Protein AF-A0A7S0H5M8-F1 (afdb_monomer_lite)

InterPro domains:
  IPR027417 P-loop containing nucleoside triphosphate hydrolase [G3DSA:3.40.50.300] (1-104)

Organism: NCBI:txid1561963

Radius of gyration: 26.17 Å; chains: 1; bounding box: 68×52×76 Å

pLDDT: mean 84.69, std 19.46, range [24.48, 98.06]

Sequence (249 aa):
TRGWVLEGFPRTVAEAARMHKAGVTPFQVFDICVDQDDLHKRIVDKFGHDIDAKIRATRRLEDYFDSHALVQSHFRKTYDNLYKLNGKLSIWALSRKVIALALENAALRQAFHIAWAAGRPARLFGMAVTREQIMSRMNKKYGFYCPVSWYEEKALRPRATDTRFMSLYKDSVYCLADEKALEKFEKNPDIYINGDPLPESLPQRLSPAYSNLVKGEHCALWGYDPVEATKFEQQGLIDPPLVRDTYNI

Foldseek 3Di:
DDDDDDDPPPLAPVRVVVCVVVVRDDLADEAADDDLVVQLVVLCVVCPPPPVSSVVSNVSSVSNVVHVVVVQVCLCQFQVHYDYHHNVDDPVVRVVVVVVVVVVLVVLVVQQVVCVVVQFWHQQPSVSHGPVLLVVQADPQAGQFALQCCQPPVDGQGDDPDSRQWIAGPSHIGGHNDPVSSVVCRVPVPSSVVGHGDDPDDDDDDDPVVVVVDDVVNVDPVPDDPVCVVVPVVPDDDDDDDDDDDDDD

Structure (mmCIF, N/CA/C/O backbone):
data_AF-A0A7S0H5M8-F1
#
_entry.id   AF-A0A7S0H5M8-F1
#
loop_
_atom_site.group_PDB
_atom_site.id
_atom_site.type_symbol
_atom_site.label_atom_id
_atom_site.label_alt_id
_atom_site.label_comp_id
_atom_site.label_asym_id
_atom_site.label_entity_id
_atom_site.label_seq_id
_atom_site.pdbx_PDB_ins_code
_atom_site.Cartn_x
_atom_site.Cartn_y
_atom_site.Cartn_z
_atom_site.occupancy
_atom_site.B_iso_or_equiv
_atom_site.auth_seq_id
_atom_site.auth_comp_id
_atom_site.auth_asym_id
_atom_site.auth_atom_id
_atom_site.pdbx_PDB_model_num
ATOM 1 N N . THR A 1 1 ? 9.232 -21.718 0.586 1.00 50.22 1 THR A N 1
ATOM 2 C CA . THR A 1 1 ? 9.071 -21.879 -0.878 1.00 50.22 1 THR A CA 1
ATOM 3 C C . THR A 1 1 ? 9.998 -20.916 -1.595 1.00 50.22 1 THR A C 1
ATOM 5 O O . THR A 1 1 ? 10.306 -19.868 -1.040 1.00 50.22 1 THR A O 1
ATOM 8 N N . ARG A 1 2 ? 10.506 -21.282 -2.779 1.00 77.06 2 ARG A N 1
ATOM 9 C CA . ARG A 1 2 ? 11.345 -20.400 -3.609 1.00 77.06 2 ARG A CA 1
ATOM 10 C C . ARG A 1 2 ? 10.433 -19.325 -4.222 1.00 77.06 2 ARG A C 1
ATOM 12 O O . ARG A 1 2 ? 9.414 -19.677 -4.805 1.00 77.06 2 ARG A O 1
ATOM 19 N N . GLY A 1 3 ? 10.734 -18.047 -3.987 1.00 85.06 3 GLY A N 1
ATOM 20 C CA . GLY A 1 3 ? 9.982 -16.918 -4.552 1.00 85.06 3 GLY A CA 1
ATOM 21 C C . GLY A 1 3 ? 10.209 -16.760 -6.060 1.00 85.06 3 GLY A C 1
ATOM 22 O O . GLY A 1 3 ? 10.941 -17.540 -6.666 1.00 85.06 3 GLY A O 1
ATOM 23 N N . TRP A 1 4 ? 9.598 -15.740 -6.660 1.00 91.94 4 TRP A N 1
ATOM 24 C CA . TRP A 1 4 ? 9.724 -15.421 -8.085 1.00 91.94 4 TRP A CA 1
ATOM 25 C C . TRP A 1 4 ? 10.008 -13.932 -8.296 1.00 91.94 4 TRP A C 1
ATOM 27 O O . TRP A 1 4 ? 9.661 -13.099 -7.459 1.00 91.94 4 TRP A O 1
ATOM 37 N N . VAL A 1 5 ? 10.633 -13.607 -9.429 1.00 93.56 5 VAL A N 1
ATOM 38 C CA . VAL A 1 5 ? 10.862 -12.237 -9.904 1.00 93.56 5 VAL A CA 1
ATOM 39 C C . VAL A 1 5 ? 10.315 -12.148 -11.321 1.00 93.56 5 VAL A C 1
ATOM 41 O O . VAL A 1 5 ? 10.620 -13.000 -12.153 1.00 93.56 5 VAL A O 1
ATOM 44 N N . LEU A 1 6 ? 9.494 -11.134 -11.585 1.00 94.12 6 LEU A N 1
ATOM 45 C CA . LEU A 1 6 ? 9.002 -10.823 -12.924 1.00 94.12 6 LEU A CA 1
ATOM 46 C C . LEU A 1 6 ? 9.750 -9.595 -13.433 1.00 94.12 6 LEU A C 1
ATOM 48 O O . LEU A 1 6 ? 9.720 -8.541 -12.802 1.00 94.12 6 LEU A O 1
ATOM 52 N N . GLU A 1 7 ? 10.425 -9.740 -14.568 1.00 93.06 7 GLU A N 1
ATOM 53 C CA . GLU A 1 7 ? 11.130 -8.647 -15.230 1.00 93.06 7 GLU A CA 1
ATOM 54 C C . GLU A 1 7 ? 10.345 -8.205 -16.467 1.00 93.06 7 GLU A C 1
ATOM 56 O O . GLU A 1 7 ? 9.975 -9.022 -17.309 1.00 93.06 7 GLU A O 1
ATOM 61 N N . GLY A 1 8 ? 10.082 -6.901 -16.588 1.0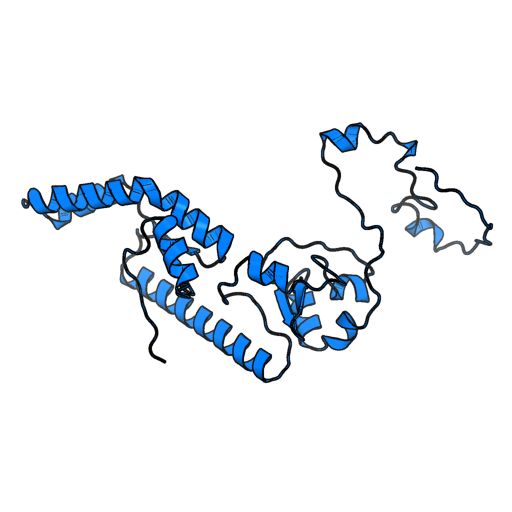0 90.00 8 GLY A N 1
ATOM 62 C CA . GLY A 1 8 ? 9.405 -6.336 -17.760 1.00 90.00 8 GLY A CA 1
ATOM 63 C C . GLY A 1 8 ? 7.935 -6.742 -17.916 1.00 90.00 8 GLY A C 1
ATOM 64 O O . GLY A 1 8 ? 7.380 -6.566 -18.998 1.00 90.00 8 GLY A O 1
ATOM 65 N N . PHE A 1 9 ? 7.308 -7.273 -16.865 1.00 92.50 9 PHE A N 1
ATOM 66 C CA . PHE A 1 9 ? 5.897 -7.647 -16.829 1.00 92.50 9 PHE A CA 1
ATOM 67 C C . PHE A 1 9 ? 5.309 -7.365 -15.431 1.00 92.50 9 PHE A C 1
ATOM 69 O O . PHE A 1 9 ? 5.964 -7.683 -14.436 1.00 92.50 9 PHE A O 1
ATOM 76 N N . PRO A 1 10 ? 4.088 -6.810 -15.321 1.00 94.62 10 PRO A N 1
ATOM 77 C CA . PRO A 1 10 ? 3.191 -6.415 -16.407 1.00 94.62 10 PRO A CA 1
ATOM 78 C C . PRO A 1 10 ? 3.597 -5.079 -17.044 1.00 94.62 10 PRO A C 1
ATOM 80 O O . PRO A 1 10 ? 4.159 -4.204 -16.388 1.00 94.62 10 PRO A O 1
ATOM 83 N N . ARG A 1 11 ? 3.271 -4.918 -18.325 1.00 93.00 11 ARG A N 1
ATOM 84 C CA . ARG A 1 11 ? 3.473 -3.694 -19.117 1.00 93.00 11 ARG A CA 1
ATOM 85 C C . ARG A 1 11 ? 2.211 -2.850 -19.206 1.00 93.00 11 ARG A C 1
ATOM 87 O O . ARG A 1 11 ? 2.298 -1.651 -19.400 1.00 93.00 11 ARG A O 1
ATOM 94 N N . THR A 1 12 ? 1.036 -3.450 -19.031 1.00 94.38 12 THR A N 1
ATOM 95 C CA . THR A 1 12 ? -0.247 -2.731 -19.080 1.00 94.38 12 THR A CA 1
ATOM 96 C C . THR A 1 12 ? -1.098 -2.996 -17.842 1.00 94.38 12 THR A C 1
ATOM 98 O O . THR A 1 12 ? -0.956 -4.017 -17.166 1.00 94.38 12 THR A O 1
ATOM 101 N N . VAL A 1 13 ? -2.053 -2.103 -17.562 1.00 94.38 13 VAL A N 1
ATOM 102 C CA . VAL A 1 13 ? -3.028 -2.302 -16.473 1.00 94.38 13 VAL A CA 1
ATOM 103 C C . VAL A 1 13 ? -3.886 -3.549 -16.720 1.00 94.38 13 VAL A C 1
ATOM 105 O O . VAL A 1 13 ? -4.215 -4.266 -15.781 1.00 94.38 13 VAL A O 1
ATOM 108 N N . ALA A 1 14 ? -4.197 -3.864 -17.981 1.00 94.69 14 ALA A N 1
ATOM 109 C CA . ALA A 1 14 ? -4.941 -5.071 -18.333 1.00 94.69 14 ALA A CA 1
ATOM 110 C C . ALA A 1 14 ? -4.159 -6.356 -18.005 1.00 94.69 14 ALA A C 1
ATOM 112 O O . ALA A 1 14 ? -4.746 -7.335 -17.545 1.00 94.69 14 ALA A O 1
ATOM 113 N N . GLU A 1 15 ? -2.838 -6.363 -18.211 1.00 95.25 15 GLU A N 1
ATOM 114 C CA . GLU A 1 15 ? -1.976 -7.466 -17.769 1.00 95.25 15 GLU A CA 1
ATOM 115 C C . GLU A 1 15 ? -1.950 -7.570 -16.241 1.00 95.25 15 GLU A C 1
ATOM 117 O O . GLU A 1 15 ? -2.167 -8.662 -15.718 1.00 95.25 15 GLU A O 1
ATOM 122 N N . ALA A 1 16 ? -1.785 -6.451 -15.526 1.00 94.06 16 ALA A N 1
ATOM 123 C CA . ALA A 1 16 ? -1.819 -6.430 -14.061 1.00 94.06 16 ALA A CA 1
ATOM 124 C C . ALA A 1 16 ? -3.156 -6.957 -13.498 1.00 94.06 16 ALA A C 1
ATOM 126 O O . ALA A 1 16 ? -3.172 -7.755 -12.560 1.00 94.06 16 ALA A O 1
ATOM 127 N N . ALA A 1 17 ? -4.282 -6.594 -14.117 1.00 92.56 17 ALA A N 1
ATOM 128 C CA . ALA A 1 17 ? -5.600 -7.100 -13.742 1.00 92.56 17 ALA A CA 1
ATOM 129 C C . ALA A 1 17 ? -5.735 -8.616 -13.976 1.00 92.56 17 ALA A C 1
ATOM 131 O O . ALA A 1 17 ? -6.292 -9.331 -13.139 1.00 92.56 17 ALA A O 1
ATOM 132 N N . ARG A 1 18 ? -5.194 -9.138 -15.088 1.00 95.50 18 ARG A N 1
ATOM 133 C CA . ARG A 1 18 ? -5.158 -10.589 -15.346 1.00 95.50 18 ARG A CA 1
ATOM 134 C C . ARG A 1 18 ? -4.288 -11.327 -14.334 1.00 95.50 18 ARG A C 1
ATOM 136 O O . ARG A 1 18 ? -4.696 -12.391 -13.876 1.00 95.50 18 ARG A O 1
ATOM 143 N N . MET A 1 19 ? -3.142 -10.758 -13.959 1.00 94.50 19 MET A N 1
ATOM 144 C CA . MET A 1 19 ? -2.289 -11.312 -12.905 1.00 94.50 19 MET A CA 1
ATOM 145 C C . MET A 1 19 ? -3.051 -11.429 -11.584 1.00 94.50 19 MET A C 1
ATOM 147 O O . MET A 1 19 ? -3.083 -12.507 -10.995 1.00 94.50 19 MET A O 1
ATOM 151 N N . HIS A 1 20 ? -3.742 -10.363 -11.171 1.00 91.00 20 HIS A N 1
ATOM 152 C CA . HIS A 1 20 ? -4.557 -10.371 -9.958 1.00 91.00 20 HIS A CA 1
ATOM 153 C C . HIS A 1 20 ? -5.639 -11.457 -9.993 1.00 91.00 20 HIS A C 1
ATOM 155 O O . HIS A 1 20 ? -5.764 -12.239 -9.052 1.00 91.00 20 HIS A O 1
ATOM 161 N N . LYS A 1 21 ? -6.375 -11.567 -11.110 1.00 92.00 21 LYS A N 1
ATOM 162 C CA . LYS A 1 21 ? -7.401 -12.606 -11.304 1.00 92.00 21 LYS A CA 1
ATOM 163 C C . LYS A 1 21 ? -6.824 -14.025 -11.230 1.00 92.00 21 LYS A C 1
ATOM 165 O O . LYS A 1 21 ? -7.514 -14.937 -10.785 1.00 92.00 21 LYS A O 1
ATOM 170 N N . ALA A 1 22 ? -5.573 -14.208 -11.645 1.00 94.06 22 ALA A N 1
ATOM 171 C CA . ALA A 1 22 ? -4.849 -15.473 -11.542 1.00 94.06 22 ALA A CA 1
ATOM 172 C C . ALA A 1 22 ? -4.236 -15.723 -10.147 1.00 94.06 22 ALA A C 1
ATOM 174 O O . ALA A 1 22 ? -3.542 -16.719 -9.960 1.00 94.06 22 ALA A O 1
ATOM 175 N N . GLY A 1 23 ? -4.453 -14.832 -9.173 1.00 90.31 23 GLY A N 1
ATOM 176 C CA . GLY A 1 23 ? -3.863 -14.932 -7.835 1.00 90.31 23 GLY A CA 1
ATOM 177 C C . GLY A 1 23 ? -2.375 -14.569 -7.782 1.00 90.31 23 GLY A C 1
ATOM 178 O O . GLY A 1 23 ? -1.696 -14.901 -6.812 1.00 90.31 23 GLY A O 1
ATOM 179 N N . VAL A 1 24 ? -1.854 -13.891 -8.808 1.00 91.25 24 VAL A N 1
ATOM 180 C CA . VAL A 1 24 ? -0.450 -13.480 -8.912 1.00 91.25 24 VAL A CA 1
ATOM 181 C C . VAL A 1 24 ? -0.337 -11.988 -8.603 1.00 91.25 24 VAL A C 1
ATOM 183 O O . VAL A 1 24 ? -0.437 -11.145 -9.489 1.00 91.25 24 VAL A O 1
ATOM 186 N N . THR A 1 25 ? -0.096 -11.647 -7.340 1.00 90.19 25 THR A N 1
ATOM 187 C CA . THR A 1 25 ? 0.176 -10.264 -6.917 1.00 90.19 25 THR A CA 1
ATOM 188 C C . THR A 1 25 ? 1.607 -10.175 -6.386 1.00 90.19 25 THR A C 1
ATOM 190 O O . THR A 1 25 ? 1.922 -10.858 -5.409 1.00 90.19 25 THR A O 1
ATOM 193 N N . PRO A 1 26 ? 2.490 -9.359 -6.990 1.00 93.19 26 PRO A N 1
ATOM 194 C CA . PRO A 1 26 ? 3.826 -9.128 -6.450 1.00 93.19 26 PRO A CA 1
ATOM 195 C C . PRO A 1 26 ? 3.756 -8.512 -5.052 1.00 93.19 26 PRO A C 1
ATOM 197 O O . PRO A 1 26 ? 2.965 -7.602 -4.809 1.00 93.19 26 PRO A O 1
ATOM 200 N N . PHE A 1 27 ? 4.616 -8.953 -4.136 1.00 92.56 27 PHE A N 1
ATOM 201 C CA . PHE A 1 27 ? 4.705 -8.321 -2.813 1.00 92.56 27 PHE A CA 1
ATOM 202 C C . PHE A 1 27 ? 5.383 -6.956 -2.869 1.00 92.56 27 PHE A C 1
ATOM 204 O O . PHE A 1 27 ? 5.066 -6.080 -2.073 1.00 92.56 27 PHE A O 1
ATOM 211 N N . GLN A 1 28 ? 6.289 -6.774 -3.828 1.00 94.31 28 GLN A N 1
ATOM 212 C CA . GLN A 1 28 ? 6.971 -5.518 -4.096 1.00 94.31 28 GLN A CA 1
ATOM 213 C C . GLN A 1 28 ? 7.125 -5.345 -5.604 1.00 94.31 28 GLN A C 1
ATOM 215 O O . GLN A 1 28 ? 7.384 -6.309 -6.328 1.00 94.31 28 GLN A O 1
ATOM 220 N N . VAL A 1 29 ? 6.982 -4.108 -6.065 1.00 95.81 29 VAL A N 1
ATOM 221 C CA . VAL A 1 29 ? 7.239 -3.684 -7.441 1.00 95.81 29 VAL A CA 1
ATOM 222 C C . VAL A 1 29 ? 8.310 -2.608 -7.390 1.00 95.81 29 VAL A C 1
ATOM 224 O O . VAL A 1 29 ? 8.123 -1.582 -6.741 1.00 95.81 29 VAL A O 1
ATOM 227 N N . PHE A 1 30 ? 9.434 -2.830 -8.066 1.00 96.19 30 PHE A N 1
ATOM 228 C CA . PHE A 1 30 ? 10.530 -1.867 -8.130 1.00 96.19 30 PHE A CA 1
ATOM 229 C C . PHE A 1 30 ? 10.519 -1.146 -9.479 1.00 96.19 30 PHE A C 1
ATOM 231 O O . PHE A 1 30 ? 10.659 -1.774 -10.525 1.00 96.19 30 PHE A O 1
ATOM 238 N N . ASP A 1 31 ? 10.373 0.175 -9.443 1.00 94.38 31 ASP A N 1
ATOM 239 C CA . ASP A 1 31 ? 10.470 1.067 -10.599 1.00 94.38 31 ASP A CA 1
ATOM 240 C C . ASP A 1 31 ? 11.840 1.754 -10.573 1.00 94.38 31 ASP A C 1
ATOM 242 O O . ASP A 1 31 ? 12.117 2.571 -9.693 1.00 94.38 31 ASP A O 1
ATOM 246 N N . ILE A 1 32 ? 12.726 1.381 -11.498 1.00 94.19 32 ILE A N 1
ATOM 247 C CA . ILE A 1 32 ? 14.074 1.951 -11.607 1.00 94.19 32 ILE A CA 1
ATOM 248 C C . ILE A 1 32 ? 13.992 3.184 -12.509 1.00 94.19 32 ILE A C 1
ATOM 250 O O . ILE A 1 32 ? 14.053 3.088 -13.733 1.00 94.19 32 ILE A O 1
ATOM 254 N N . CYS A 1 33 ? 13.864 4.352 -11.890 1.00 92.62 33 CYS A N 1
ATOM 255 C CA . CYS A 1 33 ? 13.641 5.612 -12.580 1.00 92.62 33 CYS A CA 1
ATOM 256 C C . CYS A 1 33 ? 14.941 6.153 -13.189 1.00 92.62 33 CYS A C 1
ATOM 258 O O . CYS A 1 33 ? 15.924 6.396 -12.480 1.00 92.62 33 CYS A O 1
ATOM 260 N N . VAL A 1 34 ? 14.921 6.383 -14.500 1.00 92.44 34 VAL A N 1
ATOM 261 C CA . VAL A 1 34 ? 15.966 7.062 -15.275 1.00 92.44 34 VAL A CA 1
ATOM 262 C C . VAL A 1 34 ? 15.265 7.980 -16.270 1.00 92.44 34 VAL A C 1
ATOM 264 O O . VAL A 1 34 ? 14.214 7.618 -16.795 1.00 92.44 34 VAL A O 1
ATOM 267 N N . ASP A 1 35 ? 15.840 9.153 -16.519 1.00 92.12 35 ASP A N 1
ATOM 268 C CA . ASP A 1 35 ? 15.293 10.100 -17.487 1.00 92.12 35 ASP A CA 1
ATOM 269 C C . ASP A 1 35 ? 15.328 9.502 -18.899 1.00 92.12 35 ASP A C 1
ATOM 271 O O . ASP A 1 35 ? 16.268 8.787 -19.262 1.00 92.12 35 ASP A O 1
ATOM 275 N N . GLN A 1 36 ? 14.305 9.797 -19.703 1.00 92.12 36 GLN A N 1
ATOM 276 C CA . GLN A 1 36 ? 14.160 9.236 -21.048 1.00 92.12 36 GLN A CA 1
ATOM 277 C C . GLN A 1 36 ? 15.388 9.530 -21.926 1.00 92.12 36 GLN A C 1
ATOM 279 O O . GLN A 1 36 ? 15.915 8.620 -22.565 1.00 92.12 36 GLN A O 1
ATOM 284 N N . ASP A 1 37 ? 15.913 10.756 -21.879 1.00 92.69 37 ASP A N 1
ATOM 285 C CA . ASP A 1 37 ? 17.114 11.151 -22.625 1.00 92.69 37 ASP A CA 1
ATOM 286 C C . ASP A 1 37 ? 18.351 10.334 -22.224 1.00 92.69 37 ASP A C 1
ATOM 288 O O . ASP A 1 37 ? 19.142 9.918 -23.073 1.00 92.69 37 ASP A O 1
ATOM 292 N N . ASP A 1 38 ? 18.513 10.059 -20.926 1.00 93.81 38 ASP A N 1
ATOM 293 C CA . ASP A 1 38 ? 19.614 9.239 -20.414 1.00 93.81 38 ASP A CA 1
ATOM 294 C C . ASP A 1 38 ? 19.463 7.774 -20.860 1.00 93.81 38 ASP A C 1
ATOM 296 O O . ASP A 1 38 ? 20.461 7.103 -21.138 1.00 93.81 38 ASP A O 1
ATOM 300 N N . LEU A 1 39 ? 18.230 7.268 -20.980 1.00 94.19 39 LEU A N 1
ATOM 301 C CA . LEU A 1 39 ? 17.958 5.931 -21.516 1.00 94.19 39 LEU A CA 1
ATOM 302 C C . LEU A 1 39 ? 18.276 5.841 -23.014 1.00 94.19 39 LEU A C 1
ATOM 304 O O . LEU A 1 39 ? 18.921 4.874 -23.425 1.00 94.19 39 LEU A O 1
ATOM 308 N N . HIS A 1 40 ? 17.913 6.849 -23.812 1.00 93.75 40 HIS A N 1
ATOM 309 C CA . HIS A 1 40 ? 18.283 6.898 -25.231 1.00 93.75 40 HIS A CA 1
ATOM 310 C C . HIS A 1 40 ? 19.805 6.902 -25.422 1.00 93.75 40 HIS A C 1
ATOM 312 O O . HIS A 1 40 ? 20.316 6.117 -26.224 1.00 93.75 40 HIS A O 1
ATOM 318 N N . LYS A 1 41 ? 20.549 7.701 -24.642 1.00 94.44 41 LYS A N 1
ATOM 319 C CA . LYS A 1 41 ? 22.025 7.694 -24.670 1.00 94.44 41 LYS A CA 1
ATOM 320 C C . LYS A 1 41 ? 22.589 6.307 -24.355 1.00 94.44 41 LYS A C 1
ATOM 322 O O . LYS A 1 41 ? 23.380 5.778 -25.128 1.00 94.44 41 LYS A O 1
ATOM 327 N N . ARG A 1 42 ? 22.100 5.656 -23.290 1.00 93.69 42 ARG A N 1
ATOM 328 C CA . ARG A 1 42 ? 22.529 4.295 -22.913 1.00 93.69 42 ARG A CA 1
ATOM 329 C C . ARG A 1 42 ? 22.261 3.260 -24.007 1.00 93.69 42 ARG A C 1
ATOM 331 O O . ARG A 1 42 ? 23.050 2.332 -24.157 1.00 93.69 42 ARG A O 1
ATOM 338 N N . ILE A 1 43 ? 21.163 3.385 -24.757 1.00 95.25 43 ILE A N 1
ATOM 339 C CA . ILE A 1 43 ? 20.873 2.516 -25.910 1.00 95.25 43 ILE A CA 1
ATOM 340 C C . ILE A 1 43 ? 21.915 2.740 -27.012 1.00 95.25 43 ILE A C 1
ATOM 342 O O . ILE A 1 43 ? 22.471 1.770 -27.532 1.00 95.25 43 ILE A O 1
ATOM 346 N N . VAL A 1 44 ? 22.201 4.002 -27.345 1.00 94.44 44 VAL A N 1
ATOM 347 C CA . VAL A 1 44 ? 23.197 4.362 -28.366 1.00 94.44 44 VAL A CA 1
ATOM 348 C C . VAL A 1 44 ? 24.578 3.819 -27.997 1.00 94.44 44 VAL A C 1
ATOM 350 O O . VAL A 1 44 ? 25.189 3.151 -28.834 1.00 94.44 44 VAL A O 1
ATOM 353 N N . ASP A 1 45 ? 25.009 4.027 -26.752 1.00 95.00 45 ASP A N 1
ATOM 354 C CA . ASP A 1 45 ? 26.306 3.574 -26.241 1.00 95.00 45 ASP A CA 1
ATOM 355 C C . ASP A 1 45 ? 26.405 2.042 -26.206 1.00 95.00 45 ASP A C 1
ATOM 357 O O . ASP A 1 45 ? 27.421 1.468 -26.592 1.00 95.00 45 ASP A O 1
ATOM 361 N N . LYS A 1 46 ? 25.335 1.357 -25.775 1.00 94.56 46 LYS A N 1
ATOM 362 C CA . LYS A 1 46 ? 25.321 -0.105 -25.616 1.00 94.56 46 LYS A CA 1
ATOM 363 C C . LYS A 1 46 ? 25.409 -0.853 -26.943 1.00 94.56 46 LYS A C 1
ATOM 365 O O . LYS A 1 46 ? 26.061 -1.893 -27.002 1.00 94.56 46 LYS A O 1
ATOM 370 N N . PHE A 1 47 ? 24.704 -0.383 -27.969 1.00 94.25 47 PHE A N 1
ATOM 371 C CA . PHE A 1 47 ? 24.575 -1.112 -29.235 1.00 94.25 47 PHE A CA 1
ATOM 372 C C . PHE A 1 47 ? 25.519 -0.610 -30.334 1.00 94.25 47 PHE A C 1
ATOM 374 O O . PHE A 1 47 ? 25.587 -1.227 -31.392 1.00 94.25 47 PHE A O 1
ATOM 381 N N . GLY A 1 48 ? 26.289 0.462 -30.107 1.00 91.81 48 GLY A N 1
ATOM 382 C CA . GLY A 1 48 ? 27.378 0.867 -31.004 1.00 91.81 48 GLY A CA 1
ATOM 383 C C . GLY A 1 48 ? 26.916 1.073 -32.450 1.00 91.81 48 GLY A C 1
ATOM 384 O O . GLY A 1 48 ? 26.155 1.995 -32.723 1.00 91.81 48 GLY A O 1
ATOM 385 N N . HIS A 1 49 ? 27.350 0.226 -33.385 1.00 93.81 49 HIS A N 1
ATOM 386 C CA . HIS A 1 49 ? 26.940 0.290 -34.798 1.00 93.81 49 HIS A CA 1
ATOM 387 C C . HIS A 1 49 ? 25.767 -0.641 -35.168 1.00 93.81 49 HIS A C 1
ATOM 389 O O . HIS A 1 49 ? 25.329 -0.620 -36.314 1.00 93.81 49 HIS A O 1
ATOM 395 N N . ASP A 1 50 ? 25.226 -1.426 -34.230 1.00 96.38 50 ASP A N 1
ATOM 396 C CA . ASP A 1 50 ? 24.072 -2.306 -34.467 1.00 96.38 50 ASP A CA 1
ATOM 397 C C . ASP A 1 50 ? 22.771 -1.484 -34.521 1.00 96.38 50 ASP A C 1
ATOM 399 O O . ASP A 1 50 ? 22.143 -1.173 -33.502 1.00 96.38 50 ASP A O 1
ATOM 403 N N . ILE A 1 51 ? 22.394 -1.082 -35.737 1.00 93.75 51 ILE A N 1
ATOM 404 C CA . ILE A 1 51 ? 21.218 -0.244 -36.005 1.00 93.75 51 ILE A CA 1
ATOM 405 C C . ILE A 1 51 ? 19.928 -0.978 -35.624 1.00 93.75 51 ILE A C 1
ATOM 407 O O . ILE A 1 51 ? 19.057 -0.391 -34.977 1.00 93.75 51 ILE A O 1
ATOM 411 N N . ASP A 1 52 ? 19.812 -2.262 -35.957 1.00 95.81 52 ASP A N 1
ATOM 412 C CA . ASP A 1 52 ? 18.594 -3.031 -35.709 1.00 95.81 52 ASP A CA 1
ATOM 413 C C . ASP A 1 52 ? 18.344 -3.218 -34.209 1.00 95.81 52 ASP A C 1
ATOM 415 O O . ASP A 1 52 ? 17.202 -3.121 -33.742 1.00 95.81 52 ASP A O 1
ATOM 419 N N . ALA A 1 53 ? 19.398 -3.451 -33.419 1.00 94.88 53 ALA A N 1
ATOM 420 C CA . ALA A 1 53 ? 19.276 -3.521 -31.967 1.00 94.88 53 ALA A CA 1
ATOM 421 C C . ALA A 1 53 ? 18.859 -2.181 -31.352 1.00 94.88 53 ALA A C 1
ATOM 423 O O . ALA A 1 53 ? 18.012 -2.177 -30.452 1.00 94.88 53 ALA A O 1
ATOM 424 N N . LYS A 1 54 ? 19.376 -1.053 -31.863 1.00 95.38 54 LYS A N 1
ATOM 425 C CA . LYS A 1 54 ? 18.927 0.282 -31.434 1.00 95.38 54 LYS A CA 1
ATOM 426 C C . LYS A 1 54 ? 17.451 0.497 -31.734 1.00 95.38 54 LYS A C 1
ATOM 428 O O . LYS A 1 54 ? 16.724 0.882 -30.826 1.00 95.38 54 LYS A O 1
ATOM 433 N N . ILE A 1 55 ? 16.991 0.194 -32.950 1.00 94.75 55 ILE A N 1
ATOM 434 C CA . ILE A 1 55 ? 15.576 0.347 -33.334 1.00 94.75 55 ILE A CA 1
ATOM 435 C C . ILE A 1 55 ? 14.675 -0.474 -32.402 1.00 94.75 55 ILE A C 1
ATOM 437 O O . ILE A 1 55 ? 13.708 0.055 -31.851 1.00 94.75 55 ILE A O 1
ATOM 441 N N . ARG A 1 56 ? 15.014 -1.749 -32.157 1.00 95.06 56 ARG A N 1
ATOM 442 C CA . ARG A 1 56 ? 14.242 -2.610 -31.242 1.00 95.06 56 ARG A CA 1
ATOM 443 C C . ARG A 1 56 ? 14.216 -2.070 -29.810 1.00 95.06 56 ARG A C 1
ATOM 445 O O . ARG A 1 56 ? 13.171 -2.110 -29.163 1.00 95.06 56 ARG A O 1
ATOM 452 N N . ALA A 1 57 ? 15.352 -1.594 -29.302 1.00 94.06 57 ALA A N 1
ATOM 453 C CA . ALA A 1 57 ? 15.456 -1.066 -27.944 1.00 94.06 57 ALA A CA 1
ATOM 454 C C . ALA A 1 57 ? 14.705 0.263 -27.776 1.00 94.06 57 ALA A C 1
ATOM 456 O O . ALA A 1 57 ? 14.013 0.435 -26.775 1.00 94.06 57 ALA A O 1
ATOM 457 N N . THR A 1 58 ? 14.800 1.160 -28.759 1.00 94.12 58 THR A N 1
ATOM 458 C CA . THR A 1 58 ? 14.069 2.433 -28.784 1.00 94.12 58 THR A CA 1
ATOM 459 C C . THR A 1 58 ? 12.565 2.196 -28.809 1.00 94.12 58 THR A C 1
ATOM 461 O O . THR A 1 58 ? 11.865 2.734 -27.960 1.00 94.12 58 THR A O 1
ATOM 464 N N . ARG A 1 59 ? 12.073 1.299 -29.672 1.00 93.50 59 ARG A N 1
ATOM 465 C CA . ARG A 1 59 ? 10.645 0.957 -29.709 1.00 93.50 59 ARG A CA 1
ATOM 466 C C . ARG A 1 59 ? 10.143 0.405 -28.371 1.00 93.50 59 ARG A C 1
ATOM 468 O O . ARG A 1 59 ? 9.096 0.802 -27.884 1.00 93.50 59 ARG A O 1
ATOM 475 N N . ARG A 1 60 ? 10.923 -0.472 -27.726 1.00 90.94 60 ARG A N 1
ATOM 476 C CA . ARG A 1 60 ? 10.590 -0.987 -26.385 1.00 90.94 60 ARG A CA 1
ATOM 477 C C . ARG A 1 60 ? 10.533 0.126 -25.329 1.00 90.94 60 ARG A C 1
ATOM 479 O O . ARG A 1 60 ? 9.777 0.002 -24.367 1.00 90.94 60 ARG A O 1
ATOM 486 N N . LEU A 1 61 ? 11.366 1.157 -25.464 1.00 92.44 61 LEU A N 1
ATOM 487 C CA . LEU A 1 61 ? 11.371 2.311 -24.570 1.00 92.44 61 LEU A CA 1
ATOM 488 C C . LEU A 1 61 ? 10.115 3.167 -24.771 1.00 92.44 61 LEU A C 1
ATOM 490 O O . LEU A 1 61 ? 9.483 3.540 -23.788 1.00 92.44 61 LEU A O 1
ATOM 494 N N . GLU A 1 62 ? 9.731 3.415 -26.022 1.00 91.62 62 GLU A N 1
ATOM 495 C CA . GLU A 1 62 ? 8.492 4.116 -26.386 1.00 91.62 62 GLU A CA 1
ATOM 496 C C . GLU A 1 62 ? 7.263 3.379 -25.830 1.00 91.62 62 GLU A C 1
ATOM 498 O O . GLU A 1 62 ? 6.514 3.954 -25.042 1.00 91.62 62 GLU A O 1
ATOM 503 N N . ASP A 1 63 ? 7.149 2.070 -26.092 1.00 89.69 63 ASP A N 1
ATOM 504 C CA . ASP A 1 63 ? 6.056 1.226 -25.578 1.00 89.69 63 ASP A CA 1
ATOM 505 C C . ASP A 1 63 ? 5.944 1.281 -24.032 1.00 89.69 63 ASP A C 1
ATOM 507 O O . ASP A 1 63 ? 4.855 1.173 -23.453 1.00 89.69 63 ASP A O 1
ATOM 511 N N . TYR A 1 64 ? 7.078 1.424 -23.331 1.00 90.38 64 TYR A N 1
ATOM 512 C CA . TYR A 1 64 ? 7.109 1.603 -21.878 1.00 90.38 64 TYR A CA 1
ATOM 513 C C . TYR A 1 64 ? 6.542 2.970 -21.467 1.00 90.38 64 TYR A C 1
ATOM 515 O O . TYR A 1 64 ? 5.687 3.026 -20.578 1.00 90.38 64 TYR A O 1
ATOM 523 N N . PHE A 1 65 ? 6.983 4.058 -22.107 1.00 91.06 65 PHE A N 1
ATOM 524 C CA . PHE A 1 65 ? 6.516 5.423 -21.824 1.00 91.06 65 PHE A CA 1
ATOM 525 C C . PHE A 1 65 ? 5.028 5.639 -22.109 1.00 91.06 65 PHE A C 1
ATOM 527 O O . PHE A 1 65 ? 4.376 6.372 -21.361 1.00 91.06 65 PHE A O 1
ATOM 534 N N . ASP A 1 66 ? 4.454 4.896 -23.052 1.00 90.94 66 ASP A N 1
ATOM 535 C CA . ASP A 1 66 ? 3.021 4.957 -23.358 1.00 90.94 66 ASP A CA 1
ATOM 536 C C . ASP A 1 66 ? 2.116 4.504 -22.199 1.00 90.94 66 ASP A C 1
ATOM 538 O O . ASP A 1 66 ? 0.971 4.945 -22.077 1.00 90.94 66 ASP A O 1
ATOM 542 N N . SER A 1 67 ? 2.594 3.602 -21.335 1.00 88.88 67 SER A N 1
ATOM 543 C CA . SER A 1 67 ? 1.723 2.894 -20.384 1.00 88.88 67 SER A CA 1
ATOM 544 C C . SER A 1 67 ? 2.234 2.834 -18.943 1.00 88.88 67 SER A C 1
ATOM 546 O O . SER A 1 67 ? 1.429 2.607 -18.026 1.00 88.88 67 SER A O 1
ATOM 548 N N . HIS A 1 68 ? 3.522 3.098 -18.685 1.00 91.25 68 HIS A N 1
ATOM 549 C CA . HIS A 1 68 ? 4.101 2.905 -17.350 1.00 91.25 68 HIS A CA 1
ATOM 550 C C . HIS A 1 68 ? 3.413 3.750 -16.277 1.00 91.25 68 HIS A C 1
ATOM 552 O O . HIS A 1 68 ? 3.295 3.307 -15.137 1.00 91.25 68 HIS A O 1
ATOM 558 N N . ALA A 1 69 ? 2.952 4.964 -16.598 1.00 93.69 69 ALA A N 1
ATOM 559 C CA . ALA A 1 69 ? 2.411 5.879 -15.595 1.00 93.69 69 ALA A CA 1
ATOM 560 C C . ALA A 1 69 ? 1.106 5.327 -15.009 1.00 93.69 69 ALA A C 1
ATOM 562 O O . ALA A 1 69 ? 0.870 5.397 -13.797 1.00 93.69 69 ALA A O 1
ATOM 563 N N . LEU A 1 70 ? 0.292 4.702 -15.863 1.00 94.94 70 LEU A N 1
ATOM 564 C CA . LEU A 1 70 ? -0.937 4.026 -15.467 1.00 94.94 70 LEU A CA 1
ATOM 565 C C . LEU A 1 70 ? -0.636 2.767 -14.651 1.00 94.94 70 LEU A C 1
ATOM 567 O O . LEU A 1 70 ? -1.265 2.560 -13.614 1.00 94.94 70 LEU A O 1
ATOM 571 N N . VAL A 1 71 ? 0.359 1.971 -15.056 1.00 94.88 71 VAL A N 1
ATOM 572 C CA . VAL A 1 71 ? 0.776 0.765 -14.318 1.00 94.88 71 VAL A CA 1
ATOM 573 C C . VAL A 1 71 ? 1.336 1.115 -12.936 1.00 94.88 71 VAL A C 1
ATOM 575 O O . VAL A 1 71 ? 0.913 0.536 -11.936 1.00 94.88 71 VAL A O 1
ATOM 578 N N . GLN A 1 72 ? 2.220 2.110 -12.845 1.00 94.75 72 GLN A N 1
ATOM 579 C CA . GLN A 1 72 ? 2.747 2.619 -11.574 1.00 94.75 72 GLN A CA 1
ATOM 580 C C . GLN A 1 72 ? 1.614 3.117 -10.669 1.00 94.75 72 GLN A C 1
ATOM 582 O O . GLN A 1 72 ? 1.551 2.781 -9.485 1.00 94.75 72 GLN A O 1
ATOM 587 N N . SER A 1 73 ? 0.693 3.910 -11.222 1.00 94.12 73 SER A N 1
ATOM 588 C CA . SER A 1 73 ? -0.465 4.411 -10.482 1.00 94.12 73 SER A CA 1
ATOM 589 C C . SER A 1 73 ? -1.345 3.269 -9.968 1.00 94.12 73 SER A C 1
ATOM 591 O O . SER A 1 73 ? -1.769 3.321 -8.814 1.00 94.12 73 SER A O 1
ATOM 593 N N . HIS A 1 74 ? -1.563 2.229 -10.779 1.00 93.94 74 HIS A N 1
ATOM 594 C CA . HIS A 1 74 ? -2.307 1.033 -10.394 1.00 93.94 74 HIS A CA 1
ATOM 595 C C . HIS A 1 74 ? -1.645 0.319 -9.209 1.00 93.94 74 HIS A C 1
ATOM 597 O O . HIS A 1 74 ? -2.281 0.174 -8.170 1.00 93.94 74 HIS A O 1
ATOM 603 N N . PHE A 1 75 ? -0.357 -0.034 -9.294 1.00 93.31 75 PHE A N 1
ATOM 604 C CA . PHE A 1 75 ? 0.314 -0.736 -8.191 1.00 93.31 75 PHE A CA 1
ATOM 605 C C . PHE A 1 75 ? 0.367 0.078 -6.897 1.00 93.31 75 PHE A C 1
ATOM 607 O O . PHE A 1 75 ? 0.061 -0.438 -5.822 1.00 93.31 75 PHE A O 1
ATOM 614 N N . ARG A 1 76 ? 0.656 1.379 -7.006 1.00 91.00 76 ARG A N 1
ATOM 615 C CA . ARG A 1 76 ? 0.662 2.289 -5.856 1.00 91.00 76 ARG A CA 1
ATOM 616 C C . ARG A 1 76 ? -0.712 2.395 -5.192 1.00 91.00 76 ARG A C 1
ATOM 618 O O . ARG A 1 76 ? -0.794 2.348 -3.975 1.00 91.00 76 ARG A O 1
ATOM 625 N N . LYS A 1 77 ? -1.785 2.581 -5.967 1.00 88.25 77 LYS A N 1
ATOM 626 C CA . LYS A 1 77 ? -3.129 2.822 -5.410 1.00 88.25 77 LYS A CA 1
ATOM 627 C C . LYS A 1 77 ? -3.828 1.545 -4.957 1.00 88.25 77 LYS A C 1
ATOM 629 O O . LYS A 1 77 ? -4.607 1.600 -4.012 1.00 88.25 77 LYS A O 1
ATOM 634 N N . THR A 1 78 ? -3.598 0.435 -5.653 1.00 88.69 78 THR A N 1
ATOM 635 C CA . THR A 1 78 ? -4.311 -0.818 -5.402 1.00 88.69 78 THR A CA 1
ATOM 636 C C . THR A 1 78 ? -3.639 -1.644 -4.315 1.00 88.69 78 THR A C 1
ATOM 638 O O . THR A 1 78 ? -4.355 -2.193 -3.489 1.00 88.69 78 THR A O 1
ATOM 641 N N . TYR A 1 79 ? -2.304 -1.713 -4.281 1.00 87.81 79 TYR A N 1
ATOM 642 C CA . TYR A 1 79 ? -1.579 -2.638 -3.396 1.00 87.81 79 TYR A CA 1
ATOM 643 C C . TYR A 1 79 ? -0.589 -1.960 -2.443 1.00 87.81 79 TYR A C 1
ATOM 645 O O . TYR A 1 79 ? -0.048 -2.641 -1.576 1.00 87.81 79 TYR A O 1
ATOM 653 N N . ASP A 1 80 ? -0.311 -0.664 -2.627 1.00 87.56 80 ASP A N 1
ATOM 654 C CA . ASP A 1 80 ? 0.684 0.090 -1.847 1.00 87.56 80 ASP A CA 1
ATOM 655 C C . ASP A 1 80 ? 2.068 -0.598 -1.808 1.00 87.56 80 ASP A C 1
ATOM 657 O O . ASP A 1 80 ? 2.746 -0.660 -0.786 1.00 87.56 80 ASP A O 1
ATOM 661 N N . ASN A 1 81 ? 2.476 -1.178 -2.943 1.00 92.44 81 ASN A N 1
ATOM 662 C CA . ASN A 1 81 ? 3.668 -2.028 -3.057 1.00 92.44 81 ASN A CA 1
ATOM 663 C C . ASN A 1 81 ? 4.707 -1.518 -4.078 1.00 92.44 81 ASN A C 1
ATOM 665 O O . ASN A 1 81 ? 5.619 -2.261 -4.441 1.00 92.44 81 ASN A O 1
ATOM 669 N N . LEU A 1 82 ? 4.569 -0.279 -4.569 1.00 94.31 82 LEU A N 1
ATOM 670 C CA . LEU A 1 82 ? 5.468 0.318 -5.563 1.00 94.31 82 LEU A CA 1
ATOM 671 C C . LEU A 1 82 ? 6.612 1.098 -4.899 1.00 94.31 82 LEU A C 1
ATOM 673 O O . LEU A 1 82 ? 6.382 2.081 -4.197 1.00 94.31 82 LEU A O 1
ATOM 677 N N . TYR A 1 83 ? 7.848 0.740 -5.237 1.00 94.62 83 TYR A N 1
ATOM 678 C CA . TYR A 1 83 ? 9.074 1.378 -4.771 1.00 94.62 83 TYR A CA 1
ATOM 679 C C . TYR A 1 83 ? 9.808 2.024 -5.941 1.00 94.62 83 TYR A C 1
ATOM 681 O O . TYR A 1 83 ? 10.298 1.338 -6.837 1.00 94.62 83 TYR A O 1
ATOM 689 N N . LYS A 1 84 ? 9.933 3.351 -5.909 1.00 94.62 84 LYS A N 1
ATOM 690 C CA . LYS A 1 84 ? 10.726 4.098 -6.890 1.00 94.62 84 LYS A CA 1
ATOM 691 C C . LYS A 1 84 ? 12.191 4.146 -6.475 1.00 94.62 84 LYS A C 1
ATOM 693 O O . LYS A 1 84 ? 12.525 4.527 -5.349 1.00 94.62 84 LYS A O 1
ATOM 698 N N . LEU A 1 85 ? 13.075 3.765 -7.385 1.00 95.00 85 LEU A N 1
ATOM 699 C CA . LEU A 1 85 ? 14.513 3.687 -7.174 1.00 95.00 85 LEU A CA 1
ATOM 700 C C . LEU A 1 85 ? 15.237 4.605 -8.154 1.00 95.00 85 LEU A C 1
ATOM 702 O O . LEU A 1 85 ? 14.879 4.688 -9.320 1.00 95.00 85 LEU A O 1
ATOM 706 N N . ASN A 1 86 ? 16.290 5.273 -7.689 1.00 93.31 86 ASN A N 1
ATOM 707 C CA . ASN A 1 86 ? 17.122 6.106 -8.549 1.00 93.31 86 ASN A CA 1
ATOM 708 C C . ASN A 1 86 ? 18.037 5.221 -9.416 1.00 93.31 86 ASN A C 1
ATOM 710 O O . ASN A 1 86 ? 19.000 4.641 -8.909 1.00 93.31 86 ASN A O 1
ATOM 714 N N . GLY A 1 87 ? 17.760 5.147 -10.718 1.00 93.06 87 GLY A N 1
ATOM 715 C CA . GLY A 1 87 ? 18.534 4.375 -11.694 1.00 93.06 87 GLY A CA 1
ATOM 716 C C . GLY A 1 87 ? 19.820 5.048 -12.194 1.00 93.06 87 GLY A C 1
ATOM 717 O O . GLY A 1 87 ? 20.494 4.505 -13.077 1.00 93.06 87 GLY A O 1
ATOM 718 N N . LYS A 1 88 ? 20.181 6.222 -11.655 1.00 91.81 88 LYS A N 1
ATOM 719 C CA . LYS A 1 88 ? 21.502 6.852 -11.854 1.00 91.81 88 LYS A CA 1
ATOM 720 C C . LYS A 1 88 ? 22.560 6.342 -10.867 1.00 91.81 88 LYS A C 1
ATOM 722 O O . LYS A 1 88 ? 23.740 6.624 -11.041 1.00 91.81 88 LYS A O 1
ATOM 727 N N . LEU A 1 89 ? 22.157 5.592 -9.839 1.00 92.44 89 LEU A N 1
ATOM 728 C CA . LEU A 1 89 ? 23.087 4.937 -8.917 1.00 92.44 89 LEU A CA 1
ATOM 729 C C . LEU A 1 89 ? 23.864 3.809 -9.611 1.00 92.44 89 LEU A C 1
ATOM 731 O O . LEU A 1 89 ? 23.409 3.235 -10.600 1.00 92.44 89 LEU A O 1
ATOM 735 N N . SER A 1 90 ? 25.019 3.441 -9.047 1.00 95.38 90 SER A N 1
ATOM 736 C CA . SER A 1 90 ? 25.751 2.257 -9.500 1.00 95.38 90 SER A CA 1
ATOM 737 C C . SER A 1 90 ? 24.931 0.985 -9.277 1.00 95.38 90 SER A C 1
ATOM 739 O O . SER A 1 90 ? 24.144 0.891 -8.329 1.00 95.38 90 SER A O 1
ATOM 741 N N . ILE A 1 91 ? 25.168 -0.032 -10.109 1.00 93.88 91 ILE A N 1
ATOM 742 C CA . ILE A 1 91 ? 24.488 -1.332 -10.006 1.00 93.88 91 ILE A CA 1
ATOM 743 C C . ILE A 1 91 ? 24.625 -1.950 -8.606 1.00 93.88 91 ILE A C 1
ATOM 745 O O . ILE A 1 91 ? 23.683 -2.551 -8.099 1.00 93.88 91 ILE A O 1
ATOM 749 N N . TRP A 1 92 ? 25.760 -1.733 -7.933 1.00 97.38 92 TRP A N 1
ATOM 750 C CA . TRP A 1 92 ? 26.020 -2.240 -6.585 1.00 97.38 92 TRP A CA 1
ATOM 751 C C . TRP A 1 92 ? 25.209 -1.508 -5.519 1.00 97.38 92 TRP A C 1
ATOM 753 O O . TRP A 1 92 ? 24.658 -2.142 -4.620 1.00 97.38 92 TRP A O 1
ATOM 763 N N . ALA A 1 93 ? 25.119 -0.179 -5.611 1.00 96.06 93 ALA A N 1
ATOM 764 C CA . ALA A 1 93 ? 24.313 0.612 -4.686 1.00 96.06 93 ALA A CA 1
ATOM 765 C C . ALA A 1 93 ? 22.821 0.292 -4.846 1.00 96.06 93 ALA A C 1
ATOM 767 O O . ALA A 1 93 ? 22.122 0.102 -3.849 1.00 96.06 93 ALA A O 1
ATOM 768 N N . LEU A 1 94 ? 22.356 0.168 -6.092 1.00 95.88 94 LEU A N 1
ATOM 769 C CA . LEU A 1 94 ? 20.981 -0.208 -6.395 1.00 95.88 94 LEU A CA 1
ATOM 770 C C . LEU A 1 94 ? 20.664 -1.628 -5.904 1.00 95.88 94 LEU A C 1
ATOM 772 O O . LEU A 1 94 ? 19.663 -1.820 -5.219 1.00 95.88 94 LEU A O 1
ATOM 776 N N . SER A 1 95 ? 21.546 -2.594 -6.177 1.00 95.88 95 SER A N 1
ATOM 777 C CA . SER A 1 95 ? 21.400 -3.986 -5.734 1.00 95.88 95 SER A CA 1
ATOM 778 C C . SER A 1 95 ? 21.291 -4.095 -4.211 1.00 95.88 95 SER A C 1
ATOM 780 O O . SER A 1 95 ? 20.329 -4.67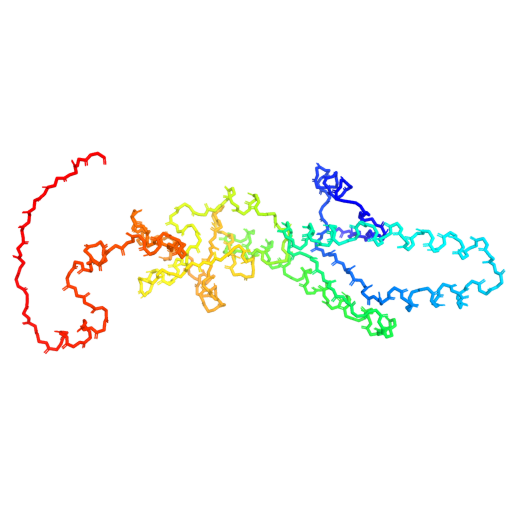1 -3.706 1.00 95.88 95 SER A O 1
ATOM 782 N N . ARG A 1 96 ? 22.192 -3.446 -3.457 1.00 97.38 96 ARG A N 1
ATOM 783 C CA . ARG A 1 96 ? 22.108 -3.416 -1.984 1.00 97.38 96 ARG A CA 1
ATOM 784 C C . ARG A 1 96 ? 20.781 -2.844 -1.489 1.00 97.38 96 ARG A C 1
ATOM 786 O O . ARG A 1 96 ? 20.203 -3.385 -0.551 1.00 97.38 96 ARG A O 1
ATOM 793 N N . LYS A 1 97 ? 20.287 -1.776 -2.125 1.00 96.50 97 LYS A N 1
ATOM 794 C CA . LYS A 1 97 ? 19.008 -1.154 -1.761 1.00 96.50 97 LYS A CA 1
ATOM 795 C C . LYS A 1 97 ? 17.823 -2.090 -2.015 1.00 96.50 97 LYS A C 1
ATOM 797 O O . LYS A 1 97 ? 16.971 -2.223 -1.143 1.00 96.50 97 LYS A O 1
ATOM 802 N N . VAL A 1 98 ? 17.780 -2.753 -3.172 1.00 95.81 98 VAL A N 1
ATOM 803 C CA . VAL A 1 98 ? 16.727 -3.730 -3.503 1.00 95.81 98 VAL A CA 1
ATOM 804 C C . VAL A 1 98 ? 16.757 -4.913 -2.537 1.00 95.81 98 VAL A C 1
ATOM 806 O O . VAL A 1 98 ? 15.712 -5.291 -2.016 1.00 95.81 98 VAL A O 1
ATOM 809 N N . ILE A 1 99 ? 17.942 -5.459 -2.246 1.00 95.88 99 ILE A N 1
ATOM 810 C CA . ILE A 1 99 ? 18.100 -6.571 -1.298 1.00 95.88 99 ILE A CA 1
ATOM 811 C C . ILE A 1 99 ? 17.593 -6.174 0.092 1.00 95.88 99 ILE A C 1
ATOM 813 O O . ILE A 1 99 ? 16.832 -6.928 0.691 1.00 95.88 99 ILE A O 1
ATOM 817 N N . ALA A 1 100 ? 17.961 -4.989 0.588 1.00 96.44 100 ALA A N 1
ATOM 818 C CA . ALA A 1 100 ? 17.499 -4.508 1.889 1.00 96.44 100 ALA A CA 1
ATOM 819 C C . ALA A 1 100 ? 15.964 -4.408 1.953 1.00 96.44 100 ALA A C 1
ATOM 821 O O . ALA A 1 100 ? 15.359 -4.945 2.878 1.00 96.44 100 ALA A O 1
ATOM 822 N N . LEU A 1 101 ? 15.336 -3.807 0.936 1.00 95.06 101 LEU A N 1
ATOM 823 C CA . LEU A 1 101 ? 13.875 -3.686 0.853 1.00 95.06 101 LEU A CA 1
ATOM 824 C C . LEU A 1 101 ? 13.178 -5.052 0.760 1.00 95.06 101 LEU A C 1
ATOM 826 O O . LEU A 1 101 ? 12.103 -5.233 1.333 1.00 95.06 101 LEU A O 1
ATOM 830 N N . ALA A 1 102 ? 13.774 -6.012 0.050 1.00 94.50 102 ALA A N 1
ATOM 831 C CA . ALA A 1 102 ? 13.244 -7.368 -0.066 1.00 94.50 102 ALA A CA 1
ATOM 832 C C . ALA A 1 102 ? 13.323 -8.144 1.254 1.00 94.50 102 ALA A C 1
ATOM 834 O O . ALA A 1 102 ? 12.362 -8.814 1.636 1.00 94.50 102 ALA A O 1
ATOM 835 N N . LEU A 1 103 ? 14.443 -8.030 1.972 1.00 95.19 103 LEU A N 1
ATOM 836 C CA . LEU A 1 103 ? 14.616 -8.651 3.286 1.00 95.19 103 LEU A CA 1
ATOM 837 C C . LEU A 1 103 ? 13.675 -8.039 4.329 1.00 95.19 103 LEU A C 1
ATOM 839 O O . LEU A 1 103 ? 13.066 -8.776 5.102 1.00 95.19 103 LEU A O 1
ATOM 843 N N . GLU A 1 104 ? 13.502 -6.716 4.314 1.00 94.69 104 GLU A N 1
ATOM 844 C CA . GLU A 1 104 ? 12.547 -6.024 5.182 1.00 94.69 104 GLU A CA 1
ATOM 845 C C . GLU A 1 104 ? 11.114 -6.514 4.934 1.00 94.69 104 GLU A C 1
ATOM 847 O O . GLU A 1 104 ? 10.415 -6.897 5.872 1.00 94.69 104 GLU A O 1
ATOM 852 N N . ASN A 1 105 ? 10.679 -6.593 3.671 1.00 94.06 105 ASN A N 1
ATOM 853 C CA . ASN A 1 105 ? 9.346 -7.102 3.355 1.00 94.06 105 ASN A CA 1
ATOM 854 C C . ASN A 1 105 ? 9.175 -8.577 3.746 1.00 94.06 105 ASN A C 1
ATOM 856 O O . ASN A 1 105 ? 8.129 -8.948 4.278 1.00 94.06 105 ASN A O 1
ATOM 860 N N . ALA A 1 106 ? 10.200 -9.411 3.550 1.00 94.06 106 ALA A N 1
ATOM 861 C CA . ALA A 1 106 ? 10.171 -10.799 4.001 1.00 94.06 106 ALA A CA 1
ATOM 862 C C . ALA A 1 106 ? 9.981 -10.899 5.526 1.00 94.06 106 ALA A C 1
ATOM 864 O O . ALA A 1 106 ? 9.152 -11.691 5.983 1.00 94.06 106 ALA A O 1
ATOM 865 N N . ALA A 1 107 ? 10.674 -10.058 6.300 1.00 95.94 107 ALA A N 1
ATOM 866 C CA . ALA A 1 107 ? 10.522 -9.988 7.751 1.00 95.94 107 ALA A CA 1
ATOM 867 C C . ALA A 1 107 ? 9.116 -9.516 8.166 1.00 95.94 107 ALA A C 1
ATOM 869 O O . ALA A 1 107 ? 8.495 -10.144 9.024 1.00 95.94 107 ALA A O 1
ATOM 870 N N . LEU A 1 108 ? 8.571 -8.478 7.518 1.00 95.62 108 LEU A N 1
ATOM 871 C CA . LEU A 1 108 ? 7.202 -7.995 7.764 1.00 95.62 108 LEU A CA 1
ATOM 872 C C . LEU A 1 108 ? 6.162 -9.098 7.526 1.00 95.62 108 LEU A C 1
ATOM 874 O O . LEU A 1 108 ? 5.279 -9.325 8.353 1.00 95.62 108 LEU A O 1
ATOM 878 N N . ARG A 1 109 ? 6.291 -9.832 6.417 1.00 94.69 109 ARG A N 1
ATOM 879 C CA . ARG A 1 109 ? 5.402 -10.953 6.070 1.00 94.69 109 ARG A CA 1
ATOM 880 C C . ARG A 1 109 ? 5.507 -12.099 7.061 1.00 94.69 109 ARG A C 1
ATOM 882 O O . ARG A 1 109 ? 4.490 -12.658 7.470 1.00 94.69 109 ARG A O 1
ATOM 889 N N . GLN A 1 110 ? 6.723 -12.442 7.465 1.00 96.19 110 GLN A N 1
ATOM 890 C CA . GLN A 1 110 ? 6.939 -13.455 8.486 1.00 96.19 110 GLN A CA 1
ATOM 891 C C . GLN A 1 110 ? 6.292 -13.042 9.815 1.00 96.19 110 GLN A C 1
ATOM 893 O O . GLN A 1 110 ? 5.565 -13.840 10.406 1.00 96.19 110 GLN A O 1
ATOM 898 N N . ALA A 1 111 ? 6.489 -11.795 10.247 1.00 97.00 111 ALA A N 1
ATOM 899 C CA . ALA A 1 111 ? 5.886 -11.260 11.464 1.00 97.00 111 ALA A CA 1
ATOM 900 C C . ALA A 1 111 ? 4.351 -11.303 11.411 1.00 97.00 111 ALA A C 1
ATOM 902 O O . ALA A 1 111 ? 3.726 -11.753 12.374 1.00 97.00 111 ALA A O 1
ATOM 903 N N . PHE A 1 112 ? 3.752 -10.925 10.275 1.00 97.44 112 PHE A N 1
ATOM 904 C CA . PHE A 1 112 ? 2.310 -11.042 10.054 1.00 97.44 112 PHE A CA 1
ATOM 905 C C . PHE A 1 112 ? 1.825 -12.483 10.240 1.00 97.44 112 PHE A C 1
ATOM 907 O O . PHE A 1 112 ? 0.916 -12.726 11.030 1.00 97.44 112 PHE A O 1
ATOM 914 N N . HIS A 1 113 ? 2.443 -13.451 9.557 1.00 96.25 113 HIS A N 1
ATOM 915 C CA . HIS A 1 113 ? 2.006 -14.847 9.625 1.00 96.25 113 HIS A CA 1
ATOM 916 C C . HIS A 1 113 ? 2.187 -15.459 11.020 1.00 96.25 113 HIS A C 1
ATOM 918 O O . HIS A 1 113 ? 1.322 -16.215 11.458 1.00 96.25 113 HIS A O 1
ATOM 924 N N . ILE A 1 114 ? 3.260 -15.106 11.735 1.00 97.69 114 ILE A N 1
ATOM 925 C CA . ILE A 1 114 ? 3.479 -15.539 13.122 1.00 97.69 114 ILE A CA 1
ATOM 926 C C . ILE A 1 114 ? 2.406 -14.955 14.046 1.00 97.69 114 ILE A C 1
ATOM 928 O O . ILE A 1 114 ? 1.835 -15.683 14.856 1.00 97.69 114 ILE 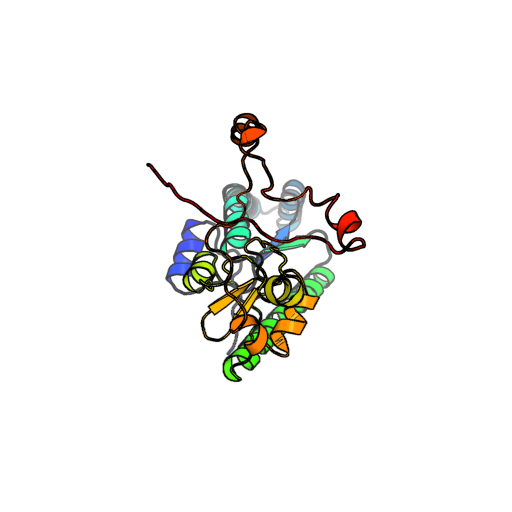A O 1
ATOM 932 N N . ALA A 1 115 ? 2.123 -13.653 13.944 1.00 97.62 115 ALA A N 1
ATOM 933 C CA . ALA A 1 115 ? 1.101 -13.008 14.763 1.00 97.62 115 ALA A CA 1
ATOM 934 C C . ALA A 1 115 ? -0.292 -13.585 14.478 1.00 97.62 115 ALA A C 1
ATOM 936 O O . ALA A 1 115 ? -0.998 -13.959 15.413 1.00 97.62 115 ALA A O 1
ATOM 937 N N . TRP A 1 116 ? -0.631 -13.744 13.197 1.00 96.56 116 TRP A N 1
ATOM 938 C CA . TRP A 1 116 ? -1.902 -14.307 12.754 1.00 96.56 116 TRP A CA 1
ATOM 939 C C . TRP A 1 116 ? -2.110 -15.739 13.255 1.00 96.56 116 TRP A C 1
ATOM 941 O O . TRP A 1 116 ? -3.147 -16.039 13.842 1.00 96.56 116 TRP A O 1
ATOM 951 N N . ALA A 1 117 ? -1.108 -16.609 13.097 1.00 97.19 117 ALA A N 1
ATOM 952 C CA . ALA A 1 117 ? -1.176 -17.989 13.578 1.00 97.19 117 ALA A CA 1
ATOM 953 C C . ALA A 1 117 ? -1.291 -18.078 15.111 1.00 97.19 117 ALA A C 1
ATOM 955 O O . ALA A 1 117 ? -1.925 -18.993 15.627 1.00 97.19 117 ALA A O 1
ATOM 956 N N . ALA A 1 118 ? -0.713 -17.117 15.836 1.00 97.19 118 ALA A N 1
ATOM 957 C CA . ALA A 1 118 ? -0.821 -17.012 17.290 1.00 97.19 118 ALA A CA 1
ATOM 958 C C . ALA A 1 118 ? -2.132 -16.354 17.768 1.00 97.19 118 ALA A C 1
ATOM 960 O O . ALA A 1 118 ? -2.289 -16.132 18.967 1.00 97.19 118 ALA A O 1
ATOM 961 N N . GLY A 1 119 ? -3.042 -15.979 16.860 1.00 96.50 119 GLY A N 1
ATOM 962 C CA . GLY A 1 119 ? -4.276 -15.272 17.206 1.00 96.50 119 GLY A CA 1
ATOM 963 C C . GLY A 1 119 ? -4.048 -13.863 17.762 1.00 96.50 119 GLY A C 1
ATOM 964 O O . GLY A 1 119 ? -4.905 -13.345 18.472 1.00 96.50 119 GLY A O 1
ATOM 965 N N . ARG A 1 120 ? -2.897 -13.242 17.471 1.00 97.50 120 ARG A N 1
ATOM 966 C CA . ARG A 1 120 ? -2.551 -11.871 17.877 1.00 97.50 120 ARG A CA 1
ATOM 967 C C . ARG A 1 120 ? -2.852 -10.874 16.751 1.00 97.50 120 ARG A C 1
ATOM 969 O O . ARG A 1 120 ? -2.952 -11.282 15.592 1.00 97.50 120 ARG A O 1
ATOM 976 N N . PRO A 1 121 ? -2.971 -9.568 17.056 1.00 98.06 121 PRO A N 1
ATOM 977 C CA . PRO A 1 121 ? -3.085 -8.539 16.027 1.00 98.06 121 PRO A CA 1
ATOM 978 C C . PRO A 1 121 ? -1.914 -8.607 15.042 1.00 98.06 121 PRO A C 1
ATOM 980 O O . PRO A 1 121 ? -0.757 -8.703 15.457 1.00 98.06 121 PRO A O 1
ATOM 983 N N . ALA A 1 122 ? -2.215 -8.572 13.746 1.00 97.69 122 ALA A N 1
ATOM 984 C CA . ALA A 1 122 ? -1.236 -8.735 12.678 1.00 97.69 122 ALA A CA 1
ATOM 985 C C . ALA A 1 122 ? -1.234 -7.514 11.743 1.00 97.69 122 ALA A C 1
ATOM 987 O O . ALA A 1 122 ? -2.235 -7.214 11.087 1.00 97.69 122 ALA A O 1
ATOM 988 N N . ARG A 1 123 ? -0.096 -6.809 11.665 1.00 96.31 123 ARG A N 1
ATOM 989 C CA . ARG A 1 123 ? 0.069 -5.586 10.856 1.00 96.31 123 ARG A CA 1
ATOM 990 C C . ARG A 1 123 ? -0.136 -5.859 9.367 1.00 96.31 123 ARG A C 1
ATOM 992 O O . ARG A 1 123 ? 0.508 -6.740 8.806 1.00 96.31 123 ARG A O 1
ATOM 999 N N . LEU A 1 124 ? -0.974 -5.065 8.703 1.00 94.56 124 LEU A N 1
ATOM 1000 C CA . LEU A 1 124 ? -1.248 -5.230 7.267 1.00 94.56 124 LEU A CA 1
ATOM 1001 C C . LEU A 1 124 ? -0.161 -4.652 6.353 1.00 94.56 124 LEU A C 1
ATOM 1003 O O . LEU A 1 124 ? -0.130 -4.965 5.159 1.00 94.56 124 LEU A O 1
ATOM 1007 N N . PHE A 1 125 ? 0.729 -3.819 6.889 1.00 92.56 125 PHE A N 1
ATOM 1008 C CA . PHE A 1 125 ? 1.799 -3.205 6.114 1.00 92.56 125 PHE A CA 1
ATOM 1009 C C . PHE A 1 125 ? 2.710 -4.246 5.456 1.00 92.56 125 PHE A C 1
ATOM 1011 O O . PHE A 1 125 ? 3.177 -5.181 6.102 1.00 92.56 125 PHE A O 1
ATOM 1018 N N . GLY A 1 126 ? 2.980 -4.082 4.159 1.00 91.12 126 GLY A N 1
ATOM 1019 C CA . GLY A 1 126 ? 3.819 -5.007 3.391 1.00 91.12 126 GLY A CA 1
ATOM 1020 C C . GLY A 1 126 ? 3.122 -6.299 2.943 1.00 91.12 126 GLY A C 1
ATOM 1021 O O . GLY A 1 126 ? 3.772 -7.156 2.337 1.00 91.12 126 GLY A O 1
ATOM 1022 N N . MET A 1 127 ? 1.814 -6.457 3.193 1.00 92.69 127 MET A N 1
ATOM 1023 C CA . MET A 1 127 ? 1.055 -7.633 2.741 1.00 92.69 127 MET A CA 1
ATOM 1024 C C . MET A 1 127 ? 0.548 -7.536 1.294 1.00 92.69 127 MET A C 1
ATOM 1026 O O . MET A 1 127 ? 0.078 -8.546 0.771 1.00 92.69 127 MET A O 1
ATOM 1030 N N . ALA A 1 128 ? 0.669 -6.369 0.647 1.00 91.06 128 ALA A N 1
ATOM 1031 C CA . ALA A 1 128 ? 0.116 -6.082 -0.684 1.00 91.06 128 ALA A CA 1
ATOM 1032 C C . ALA A 1 128 ? -1.395 -6.392 -0.776 1.00 91.06 128 ALA A C 1
ATOM 1034 O O . ALA A 1 128 ? -1.877 -6.977 -1.747 1.00 91.06 128 ALA A O 1
ATOM 1035 N N . VAL A 1 129 ? -2.135 -6.032 0.278 1.00 90.56 129 VAL A N 1
ATOM 1036 C CA . VAL A 1 129 ? -3.592 -6.191 0.350 1.00 90.56 129 VAL A CA 1
ATOM 1037 C C . VAL A 1 129 ? -4.294 -5.095 -0.443 1.00 90.56 129 VAL A C 1
ATOM 1039 O O . VAL A 1 129 ? -3.896 -3.933 -0.409 1.00 90.56 129 VAL A O 1
ATOM 1042 N N . THR A 1 130 ? -5.359 -5.473 -1.144 1.00 89.69 130 THR A N 1
ATOM 1043 C CA . THR A 1 130 ? -6.164 -4.529 -1.925 1.00 89.69 130 THR A CA 1
ATOM 1044 C C . THR A 1 130 ? -7.087 -3.698 -1.047 1.00 89.69 130 THR A C 1
ATOM 1046 O O . THR A 1 130 ? -7.495 -4.124 0.040 1.00 89.69 130 THR A O 1
ATOM 1049 N N . ARG A 1 131 ? -7.491 -2.526 -1.548 1.00 88.06 131 ARG A N 1
ATOM 1050 C CA . ARG A 1 131 ? -8.520 -1.711 -0.894 1.00 88.06 131 ARG A CA 1
ATOM 1051 C C . ARG A 1 131 ? -9.817 -2.497 -0.730 1.00 88.06 131 ARG A C 1
ATOM 1053 O O . ARG A 1 131 ? -10.422 -2.434 0.331 1.00 88.06 131 ARG A O 1
ATOM 1060 N N . GLU A 1 132 ? -10.221 -3.264 -1.733 1.00 89.25 132 GLU A N 1
ATOM 1061 C CA . GLU A 1 132 ? -11.427 -4.091 -1.704 1.00 89.25 132 GLU A CA 1
ATOM 1062 C C . GLU A 1 132 ? -11.358 -5.130 -0.575 1.00 89.25 132 GLU A C 1
ATOM 1064 O O . GLU A 1 132 ? -12.305 -5.265 0.203 1.00 89.25 132 GLU A O 1
ATOM 1069 N N . GLN A 1 133 ? -10.214 -5.805 -0.416 1.00 91.62 133 GLN A N 1
ATOM 1070 C CA . GLN A 1 133 ? -9.989 -6.750 0.683 1.00 91.62 133 GLN A CA 1
ATOM 1071 C C . GLN A 1 133 ? -10.035 -6.061 2.050 1.00 91.62 133 GLN A C 1
ATOM 1073 O O . GLN A 1 133 ? -10.699 -6.568 2.956 1.00 91.62 133 GLN A O 1
ATOM 1078 N N . ILE A 1 134 ? -9.391 -4.897 2.191 1.00 93.00 134 ILE A N 1
ATOM 1079 C CA . ILE A 1 134 ? -9.436 -4.095 3.423 1.00 93.00 134 ILE A CA 1
ATOM 1080 C C . ILE A 1 134 ? -10.883 -3.719 3.759 1.00 93.00 134 ILE A C 1
ATOM 1082 O O . ILE A 1 134 ? -11.327 -3.944 4.881 1.00 93.00 134 ILE A O 1
ATOM 1086 N N . MET A 1 135 ? -11.634 -3.202 2.784 1.00 91.88 135 MET A N 1
ATOM 1087 C CA . MET A 1 135 ? -13.026 -2.787 2.973 1.00 91.88 135 MET A CA 1
ATOM 1088 C C . MET A 1 135 ? -13.935 -3.957 3.347 1.00 91.88 135 MET A C 1
ATOM 1090 O O . MET A 1 135 ? -14.770 -3.813 4.235 1.00 91.88 135 MET A O 1
ATOM 1094 N N . SER A 1 136 ? -13.752 -5.123 2.719 1.00 94.62 136 SER A N 1
ATOM 1095 C CA . SER A 1 136 ? -14.566 -6.317 2.992 1.00 94.62 136 SER A CA 1
ATOM 1096 C C . SER A 1 136 ? -14.435 -6.832 4.429 1.00 94.62 136 SER A C 1
ATOM 1098 O O . SER A 1 136 ? -15.361 -7.444 4.954 1.00 94.62 136 SER A O 1
ATOM 1100 N N . ARG A 1 137 ? -1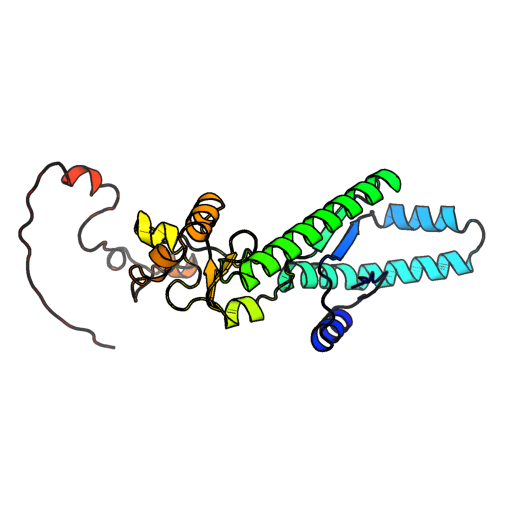3.291 -6.562 5.067 1.00 95.81 137 ARG A N 1
ATOM 1101 C CA . ARG A 1 137 ? -12.983 -6.949 6.447 1.00 95.81 137 ARG A CA 1
ATOM 1102 C C . ARG A 1 137 ? -12.968 -5.759 7.397 1.00 95.81 137 ARG A C 1
ATOM 1104 O O . ARG A 1 137 ? -12.553 -5.908 8.542 1.00 95.81 137 ARG A O 1
ATOM 1111 N N . MET A 1 138 ? -13.374 -4.575 6.943 1.00 95.75 138 MET A N 1
ATOM 1112 C CA . MET A 1 138 ? -13.338 -3.379 7.773 1.00 95.75 138 MET A CA 1
ATOM 1113 C C . MET A 1 138 ? -14.206 -3.586 9.010 1.00 95.75 138 MET A C 1
ATOM 1115 O O . MET A 1 138 ? -15.358 -4.019 8.911 1.00 95.75 138 MET A O 1
ATOM 1119 N N . ASN A 1 139 ? -13.659 -3.274 10.183 1.00 94.81 139 ASN A N 1
ATOM 1120 C CA . ASN A 1 139 ? -14.424 -3.367 11.412 1.00 94.81 139 ASN A CA 1
ATOM 1121 C C . ASN A 1 139 ? -15.633 -2.413 11.352 1.00 94.81 139 ASN A C 1
ATOM 1123 O O . ASN A 1 139 ? -15.477 -1.215 11.138 1.00 94.81 139 ASN A O 1
ATOM 1127 N N . LYS A 1 140 ? -16.845 -2.932 11.575 1.00 92.75 140 LYS A N 1
ATOM 1128 C CA . LYS A 1 140 ? -18.085 -2.136 11.487 1.00 92.75 140 LYS A CA 1
ATOM 1129 C C . LYS A 1 140 ? -18.280 -1.163 12.652 1.00 92.75 140 LYS A C 1
ATOM 1131 O O . LYS A 1 140 ? -18.977 -0.171 12.495 1.00 92.75 140 LYS A O 1
ATOM 1136 N N . LYS A 1 141 ? -17.685 -1.456 13.810 1.00 94.06 141 LYS A N 1
ATOM 1137 C CA . LYS A 1 141 ? -17.849 -0.685 15.049 1.00 94.06 141 LYS A CA 1
ATOM 1138 C C . LYS A 1 141 ? -17.055 0.619 15.029 1.00 94.06 141 LYS A C 1
ATOM 1140 O O . LYS A 1 141 ? -17.540 1.631 15.520 1.00 94.06 141 LYS A O 1
ATOM 1145 N N . TYR A 1 142 ? -15.853 0.584 14.458 1.00 94.19 142 TYR A N 1
ATOM 1146 C CA . TYR A 1 142 ? -14.943 1.730 14.408 1.00 94.19 142 TYR A CA 1
ATOM 1147 C C . TYR A 1 142 ? -14.685 2.245 12.990 1.00 94.19 142 TYR A C 1
ATOM 1149 O O . TYR A 1 142 ? -14.292 3.397 12.820 1.00 94.19 142 TYR A O 1
ATOM 1157 N N . GLY A 1 143 ? -14.891 1.425 11.957 1.00 92.62 143 GLY A N 1
ATOM 1158 C CA . GLY A 1 143 ? -14.598 1.791 10.575 1.00 92.62 143 GLY A CA 1
ATOM 1159 C C . GLY A 1 143 ? -13.165 2.305 10.413 1.00 92.62 143 GLY A C 1
ATOM 1160 O O . GLY A 1 143 ? -12.192 1.619 10.720 1.00 92.62 143 GLY A O 1
ATOM 1161 N N . PHE A 1 144 ? -13.048 3.551 9.956 1.00 92.06 144 PHE A N 1
ATOM 1162 C CA . PHE A 1 144 ? -11.773 4.237 9.732 1.00 92.06 144 PHE A CA 1
ATOM 1163 C C . PHE A 1 144 ? -11.222 4.987 10.949 1.00 92.06 144 PHE A C 1
ATOM 1165 O O . PHE A 1 144 ? -10.213 5.685 10.830 1.00 92.06 144 PHE A O 1
ATOM 1172 N N . TYR A 1 145 ? -11.875 4.890 12.103 1.00 94.31 145 TYR A N 1
ATOM 1173 C CA . TYR A 1 145 ? -11.458 5.587 13.311 1.00 94.31 145 TYR A CA 1
ATOM 1174 C C . TYR A 1 145 ? -10.627 4.687 14.213 1.00 94.31 145 TYR A C 1
ATOM 1176 O O . TYR A 1 145 ? -10.799 3.469 14.254 1.00 94.31 145 TYR A O 1
ATOM 1184 N N . CYS A 1 146 ? -9.724 5.316 14.961 1.00 95.44 146 CYS A N 1
ATOM 1185 C CA . CYS A 1 146 ? -8.864 4.602 15.885 1.00 95.44 146 CYS A CA 1
ATOM 1186 C C . CYS A 1 146 ? -9.610 4.136 17.144 1.00 95.44 146 CYS A C 1
ATOM 1188 O O . CYS A 1 146 ? -10.014 4.990 17.935 1.00 95.44 146 CYS A O 1
ATOM 1190 N N . PRO A 1 147 ? -9.717 2.814 17.405 1.00 96.69 147 PRO A N 1
ATOM 1191 C CA . PRO A 1 147 ? -10.355 2.311 18.620 1.00 96.69 147 PRO A CA 1
ATOM 1192 C C . PRO A 1 147 ? -9.588 2.718 19.883 1.00 96.69 147 PRO A C 1
ATOM 1194 O O . PRO A 1 147 ? -10.202 2.995 20.903 1.00 96.69 147 PRO A O 1
ATOM 1197 N N . VAL A 1 148 ? -8.256 2.827 19.814 1.00 96.94 148 VAL A N 1
ATOM 1198 C CA . VAL A 1 148 ? -7.420 3.250 20.951 1.00 96.94 148 VAL A CA 1
ATOM 1199 C C . VAL A 1 148 ? -7.686 4.707 21.322 1.00 96.94 148 VAL A C 1
ATOM 1201 O O . VAL A 1 148 ? -7.934 5.009 22.482 1.00 96.94 148 VAL A O 1
ATOM 1204 N N . SER A 1 149 ? -7.693 5.612 20.336 1.00 95.56 149 SER A N 1
ATOM 1205 C CA . SER A 1 149 ? -7.994 7.032 20.582 1.00 95.56 149 SER A CA 1
ATOM 1206 C C . SER A 1 149 ? -9.430 7.241 21.054 1.00 95.56 149 SER A C 1
ATOM 1208 O O . SER A 1 149 ? -9.682 8.100 21.895 1.00 95.56 149 SER A O 1
ATOM 1210 N N . TRP A 1 150 ? -10.367 6.436 20.549 1.00 95.81 150 TRP A N 1
ATOM 1211 C CA . TRP A 1 150 ? -11.742 6.464 21.028 1.00 95.81 150 TRP A CA 1
ATOM 1212 C C . TRP A 1 150 ? -11.861 5.970 22.472 1.00 95.81 150 TRP A C 1
ATOM 1214 O O . TRP A 1 150 ? -12.532 6.597 23.281 1.00 95.81 150 TRP A O 1
ATOM 1224 N N . TYR A 1 151 ? -11.193 4.871 22.812 1.00 96.12 151 TYR A N 1
ATOM 1225 C CA . TYR A 1 151 ? -11.252 4.290 24.149 1.00 96.12 151 TYR A CA 1
ATOM 1226 C C . TYR A 1 151 ? -10.625 5.201 25.211 1.00 96.12 151 TYR A C 1
ATOM 1228 O O . TYR A 1 151 ? -11.229 5.422 26.255 1.00 96.12 151 TYR A O 1
ATOM 1236 N N . GLU A 1 152 ? -9.429 5.733 24.946 1.00 95.06 152 GLU A N 1
ATOM 1237 C CA . GLU A 1 152 ? -8.652 6.473 25.950 1.00 95.06 152 GLU A CA 1
ATOM 1238 C C . GLU A 1 152 ? -9.034 7.953 26.041 1.00 95.06 152 GLU A C 1
ATOM 1240 O O . GLU A 1 152 ? -9.032 8.520 27.128 1.00 95.06 152 GLU A O 1
ATOM 1245 N N . GLU A 1 153 ? -9.352 8.585 24.910 1.00 93.12 153 GLU A N 1
ATOM 1246 C CA . GLU A 1 153 ? -9.510 10.044 24.827 1.00 93.12 153 GLU A CA 1
ATOM 1247 C C . GLU A 1 153 ? -10.900 10.466 24.338 1.00 93.12 153 GLU A C 1
ATOM 1249 O O . GLU A 1 153 ? -11.164 11.658 24.206 1.00 93.12 153 GLU A O 1
ATOM 1254 N N . LYS A 1 154 ? -11.773 9.507 23.986 1.00 91.31 154 LYS A N 1
ATOM 1255 C CA . LYS A 1 154 ? -13.036 9.770 23.270 1.00 91.31 154 LYS A CA 1
ATOM 1256 C C . LYS A 1 154 ? -12.820 10.636 22.018 1.00 91.31 154 LYS A C 1
ATOM 1258 O O . LYS A 1 154 ? -13.680 11.410 21.605 1.00 91.31 154 LYS A O 1
ATOM 1263 N N . ALA A 1 155 ? -11.660 10.468 21.377 1.00 91.19 155 ALA A N 1
ATOM 1264 C CA . ALA A 1 155 ? -11.231 11.276 20.245 1.00 91.19 155 ALA A CA 1
ATOM 1265 C C . ALA A 1 155 ? -11.467 10.555 18.911 1.00 91.19 155 ALA A C 1
ATOM 1267 O O . ALA A 1 155 ? -10.911 9.485 18.638 1.00 91.19 155 ALA A O 1
ATOM 1268 N N . LEU A 1 156 ? -12.244 11.188 18.030 1.00 90.75 156 LEU A N 1
ATOM 1269 C CA . LEU A 1 156 ? -12.467 10.719 16.665 1.00 90.75 156 LEU A CA 1
ATOM 1270 C C . LEU A 1 156 ? -11.274 11.083 15.777 1.00 90.75 156 LEU A C 1
ATOM 1272 O O . LEU A 1 156 ? -11.202 12.171 15.209 1.00 90.75 156 LEU A O 1
ATOM 1276 N N . ARG A 1 157 ? -10.333 10.147 15.633 1.00 89.69 157 ARG A N 1
ATOM 1277 C CA . ARG A 1 157 ? -9.189 10.275 14.718 1.00 89.69 157 ARG A CA 1
ATOM 1278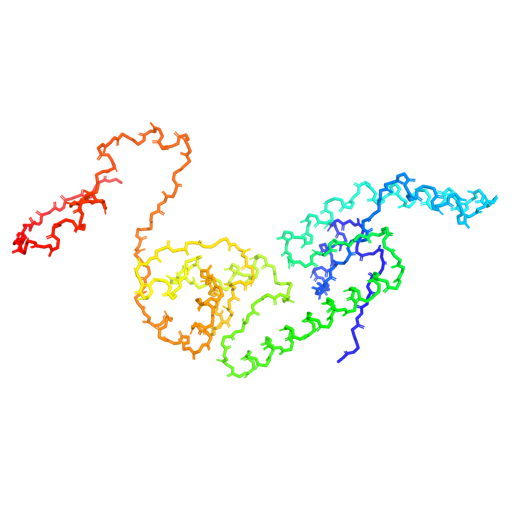 C C . ARG A 1 157 ? -9.420 9.428 13.464 1.00 89.69 157 ARG A C 1
ATOM 1280 O O . ARG A 1 157 ? -9.131 8.229 13.508 1.00 89.69 157 ARG A O 1
ATOM 1287 N N . PRO A 1 158 ? -9.973 10.002 12.376 1.00 84.25 158 PRO A N 1
ATOM 1288 C CA . PRO A 1 158 ? -10.157 9.271 11.133 1.00 84.25 158 PRO A CA 1
ATOM 1289 C C . PRO A 1 158 ? -8.806 9.035 10.469 1.00 84.25 158 PRO A C 1
ATOM 1291 O O . PRO A 1 158 ? -7.937 9.912 10.458 1.00 84.25 158 PRO A O 1
ATOM 1294 N N . ARG A 1 159 ? -8.649 7.871 9.848 1.00 80.25 159 ARG A N 1
ATOM 1295 C CA . ARG A 1 159 ? -7.481 7.562 9.035 1.00 80.25 159 ARG A CA 1
ATOM 1296 C C . ARG A 1 159 ? -7.897 7.141 7.639 1.00 80.25 159 ARG A C 1
ATOM 1298 O O . ARG A 1 159 ? -8.830 6.367 7.453 1.00 80.25 159 ARG A O 1
ATOM 1305 N N . ALA A 1 160 ? -7.178 7.652 6.645 1.00 74.12 160 ALA A N 1
ATOM 1306 C CA . ALA A 1 160 ? -7.289 7.136 5.289 1.00 74.12 160 ALA A CA 1
ATOM 1307 C C . ALA A 1 160 ? -6.877 5.653 5.243 1.00 74.12 160 ALA A C 1
ATOM 1309 O O . ALA A 1 160 ? -6.321 5.114 6.202 1.00 74.12 160 ALA A O 1
ATOM 1310 N N . THR A 1 161 ? -7.109 4.999 4.105 1.00 75.25 161 THR A N 1
ATOM 1311 C CA . THR A 1 161 ? -6.622 3.640 3.838 1.00 75.25 161 THR A CA 1
ATOM 1312 C C . THR A 1 161 ? -5.091 3.608 3.744 1.00 75.25 161 THR A C 1
ATOM 1314 O O . THR A 1 161 ? -4.544 3.569 2.647 1.00 75.25 161 THR A O 1
ATOM 1317 N N . ASP A 1 162 ? -4.409 3.688 4.886 1.00 85.50 162 ASP A N 1
ATOM 1318 C CA . ASP A 1 162 ? -2.954 3.629 5.041 1.00 85.50 162 ASP A CA 1
ATOM 1319 C C . ASP A 1 162 ? -2.585 2.360 5.813 1.00 85.50 162 ASP A C 1
ATOM 1321 O O . ASP A 1 162 ? -2.773 2.278 7.031 1.00 85.50 162 ASP A O 1
ATOM 1325 N N . THR A 1 163 ? -2.064 1.370 5.089 1.00 89.50 163 THR A N 1
ATOM 1326 C CA . THR A 1 163 ? -1.804 0.024 5.617 1.00 89.50 163 THR A CA 1
ATOM 1327 C C . THR A 1 163 ? -0.735 -0.008 6.709 1.00 89.50 163 THR A C 1
ATOM 1329 O O . THR A 1 163 ? -0.724 -0.945 7.510 1.00 89.50 163 THR A O 1
ATOM 1332 N N . ARG A 1 164 ? 0.114 1.030 6.800 1.00 91.19 164 ARG A N 1
ATOM 1333 C CA . ARG A 1 164 ? 1.159 1.174 7.833 1.00 91.19 164 ARG A CA 1
ATOM 1334 C C . ARG A 1 164 ? 0.609 1.117 9.251 1.00 91.19 164 ARG A C 1
ATOM 1336 O O . ARG A 1 164 ? 1.274 0.609 10.142 1.00 91.19 164 ARG A O 1
ATOM 1343 N N . PHE A 1 165 ? -0.613 1.602 9.439 1.00 94.50 165 PHE A N 1
ATOM 1344 C CA . PHE A 1 165 ? -1.256 1.703 10.746 1.00 94.50 165 PHE A CA 1
ATOM 1345 C C . PHE A 1 165 ? -2.576 0.939 10.760 1.00 94.50 165 PHE A C 1
ATOM 1347 O O . PHE A 1 165 ? -3.553 1.369 11.365 1.00 94.50 165 PHE A O 1
ATOM 1354 N N . MET A 1 166 ? -2.624 -0.183 10.044 1.00 95.69 166 MET A N 1
ATOM 1355 C CA . MET A 1 166 ? -3.755 -1.098 10.072 1.00 95.69 166 MET A CA 1
ATOM 1356 C C . MET A 1 166 ? -3.329 -2.450 10.619 1.00 95.69 166 MET A C 1
ATOM 1358 O O . MET A 1 166 ? -2.269 -2.973 10.265 1.00 95.69 166 MET A O 1
ATOM 1362 N N . SER A 1 167 ? -4.189 -3.037 11.443 1.00 96.88 167 SER A N 1
ATOM 1363 C CA . SER A 1 167 ? -3.966 -4.357 12.025 1.00 96.88 167 SER A CA 1
ATOM 1364 C C . SER A 1 167 ? -5.190 -5.241 11.821 1.00 96.88 167 SER A C 1
ATOM 1366 O O . SER A 1 167 ? -6.325 -4.800 12.016 1.00 96.88 167 SER A O 1
ATOM 1368 N N . LEU A 1 168 ? -4.961 -6.481 11.394 1.00 97.69 168 LEU A N 1
ATOM 1369 C CA . LEU A 1 168 ? -5.980 -7.518 11.297 1.00 97.69 168 LEU A CA 1
ATOM 1370 C C . LEU A 1 168 ? -6.046 -8.269 12.627 1.00 97.69 168 LEU A C 1
ATOM 1372 O O . LEU A 1 168 ? -5.040 -8.805 13.093 1.00 97.69 168 LEU A O 1
ATOM 1376 N N . TYR A 1 169 ? -7.232 -8.340 13.220 1.00 97.94 169 TYR A N 1
ATOM 1377 C CA . TYR A 1 169 ? -7.462 -9.068 14.462 1.00 97.94 169 TYR A CA 1
ATOM 1378 C C . TYR A 1 169 ? -8.882 -9.639 14.484 1.00 97.94 169 TYR A C 1
ATOM 1380 O O . TYR A 1 169 ? -9.835 -8.918 14.190 1.00 97.94 169 TYR A O 1
ATOM 1388 N N . LYS A 1 170 ? -9.037 -10.933 14.807 1.00 95.88 170 LYS A N 1
ATOM 1389 C CA . LYS A 1 170 ? -10.343 -11.633 14.811 1.00 95.88 170 LYS A CA 1
ATOM 1390 C C . LYS A 1 170 ? -11.159 -11.360 13.531 1.00 95.88 170 LYS A C 1
ATOM 1392 O O . LYS A 1 170 ? -12.286 -10.876 13.584 1.00 95.88 170 LYS A O 1
ATOM 1397 N N . ASP A 1 171 ? -10.522 -11.572 12.377 1.00 94.81 171 ASP A N 1
ATOM 1398 C CA . ASP A 1 171 ? -11.063 -11.354 11.021 1.00 94.81 171 ASP A CA 1
ATOM 1399 C C . ASP A 1 171 ? -11.506 -9.923 10.665 1.00 94.81 171 ASP A C 1
ATOM 1401 O O . ASP A 1 171 ? -11.982 -9.687 9.554 1.00 94.81 171 ASP A O 1
ATOM 1405 N N . SER A 1 172 ? -11.286 -8.947 11.550 1.00 96.94 172 SER A N 1
ATOM 1406 C CA . SER A 1 172 ? -11.608 -7.539 11.317 1.00 96.94 172 SER A CA 1
ATOM 1407 C C . SER A 1 172 ? -10.353 -6.681 11.183 1.00 96.94 172 SER A C 1
ATOM 1409 O O . SER A 1 172 ? -9.377 -6.854 11.916 1.00 96.94 172 SER A O 1
ATOM 1411 N N . VAL A 1 173 ? -10.382 -5.730 10.255 1.00 97.12 173 VAL A N 1
ATOM 1412 C CA . VAL A 1 173 ? -9.344 -4.713 10.076 1.00 97.12 173 VAL A CA 1
ATOM 1413 C C . VAL A 1 173 ? -9.658 -3.517 10.962 1.00 97.12 173 VAL A C 1
ATOM 1415 O O . VAL A 1 173 ? -10.752 -2.957 10.892 1.00 97.12 173 VAL A O 1
ATOM 1418 N N . TYR A 1 174 ? -8.674 -3.117 11.761 1.00 96.62 174 TYR A N 1
ATOM 1419 C CA . TYR A 1 174 ? -8.715 -1.929 12.604 1.00 96.62 174 TYR A CA 1
ATOM 1420 C C . TYR A 1 174 ? -7.740 -0.884 12.067 1.00 96.62 174 TYR A C 1
ATOM 1422 O O . TYR A 1 174 ? -6.613 -1.218 11.694 1.00 96.62 174 TYR A O 1
ATOM 1430 N N . CYS A 1 175 ? -8.169 0.379 12.048 1.00 95.94 175 CYS A N 1
ATOM 1431 C CA . CYS A 1 175 ? -7.341 1.529 11.685 1.00 95.94 175 CYS A CA 1
ATOM 1432 C C . CYS A 1 175 ? -6.792 2.173 12.959 1.00 95.94 175 CYS A C 1
ATOM 1434 O O . CYS A 1 175 ? -7.558 2.421 13.879 1.00 95.94 175 CYS A O 1
ATOM 1436 N N . LEU A 1 176 ? -5.495 2.453 13.044 1.00 96.19 176 LEU A N 1
ATOM 1437 C CA . LEU A 1 176 ? -4.851 3.002 14.240 1.00 96.19 176 LEU A CA 1
ATOM 1438 C C . LEU A 1 176 ? -4.298 4.392 13.933 1.00 96.19 176 LEU A C 1
ATOM 1440 O O . LEU A 1 176 ? -3.767 4.616 12.854 1.00 96.19 176 LEU A O 1
ATOM 1444 N N . ALA A 1 177 ? -4.429 5.347 14.856 1.00 94.25 177 ALA A N 1
ATOM 1445 C CA . ALA A 1 177 ? -4.085 6.744 14.586 1.00 94.25 177 ALA A CA 1
ATOM 1446 C C . ALA A 1 177 ? -2.601 6.921 14.211 1.00 94.25 177 ALA A C 1
ATOM 1448 O O . ALA A 1 177 ? -2.284 7.619 13.245 1.00 94.25 177 ALA A O 1
ATOM 1449 N N . ASP A 1 178 ? -1.709 6.239 14.922 1.00 93.81 178 ASP A N 1
ATOM 1450 C CA . ASP A 1 178 ? -0.257 6.318 14.780 1.00 93.81 178 ASP A CA 1
ATOM 1451 C C . ASP A 1 178 ? 0.426 5.043 15.318 1.00 93.81 178 ASP A C 1
ATOM 1453 O O . ASP A 1 178 ? -0.243 4.080 15.700 1.00 93.81 178 ASP A O 1
ATOM 1457 N N . GLU A 1 179 ? 1.764 5.030 15.327 1.00 95.00 179 GLU A N 1
ATOM 1458 C CA . GLU A 1 179 ? 2.561 3.887 15.794 1.00 95.00 179 GLU A CA 1
ATOM 1459 C C . GLU A 1 179 ? 2.337 3.608 17.287 1.00 95.00 179 GLU A C 1
ATOM 1461 O O . GLU A 1 179 ? 2.254 2.453 17.693 1.00 95.00 179 GLU A O 1
ATOM 1466 N N . LYS A 1 180 ? 2.144 4.647 18.111 1.00 96.44 180 LYS A N 1
ATOM 1467 C CA . LYS A 1 180 ? 1.906 4.478 19.554 1.00 96.44 180 LYS A CA 1
ATOM 1468 C C . LYS A 1 180 ? 0.568 3.786 19.802 1.00 96.44 180 LYS A C 1
ATOM 1470 O O . LYS A 1 180 ? 0.476 2.895 20.646 1.00 96.44 180 LYS A O 1
ATOM 1475 N N . ALA A 1 181 ? -0.471 4.182 19.069 1.00 96.56 181 ALA A N 1
ATOM 1476 C CA . ALA A 1 181 ? -1.773 3.529 19.115 1.00 96.56 181 ALA A CA 1
ATOM 1477 C C . ALA A 1 181 ? -1.695 2.081 18.604 1.00 96.56 181 ALA A C 1
ATOM 1479 O O . ALA A 1 181 ? -2.333 1.199 19.176 1.00 96.56 181 ALA A O 1
ATOM 1480 N N . LEU A 1 182 ? -0.895 1.823 17.567 1.00 96.19 182 LEU A N 1
ATOM 1481 C CA . LEU A 1 182 ? -0.663 0.475 17.051 1.00 96.19 182 LEU A CA 1
ATOM 1482 C C . LEU A 1 182 ? -0.003 -0.431 18.098 1.00 96.19 182 LEU A C 1
ATOM 1484 O O . LEU A 1 182 ? -0.534 -1.500 18.385 1.00 96.19 182 LEU A O 1
ATOM 1488 N N . GLU A 1 183 ? 1.076 0.017 18.739 1.00 97.00 183 GLU A N 1
ATOM 1489 C CA . GLU A 1 183 ? 1.757 -0.738 19.800 1.00 97.00 183 GLU A CA 1
ATOM 1490 C C . GLU A 1 183 ? 0.844 -1.029 20.998 1.00 97.00 183 GLU A C 1
ATOM 1492 O O . GLU A 1 183 ? 0.872 -2.125 21.564 1.00 97.00 183 GLU A O 1
ATOM 1497 N N . LYS A 1 184 ? 0.020 -0.054 21.399 1.00 97.75 184 LYS A N 1
ATOM 1498 C CA . LYS A 1 184 ? -0.985 -0.238 22.454 1.00 97.75 184 LYS A CA 1
ATOM 1499 C C . LYS A 1 184 ? -1.994 -1.320 22.072 1.00 97.75 184 LYS A C 1
ATOM 1501 O O . LYS A 1 184 ? -2.222 -2.247 22.852 1.00 97.75 184 LYS A O 1
ATOM 1506 N N . PHE A 1 185 ? -2.543 -1.233 20.860 1.00 97.81 185 PHE A N 1
ATOM 1507 C CA . PHE A 1 185 ? -3.492 -2.212 20.336 1.00 97.81 185 PHE A CA 1
ATOM 1508 C C . 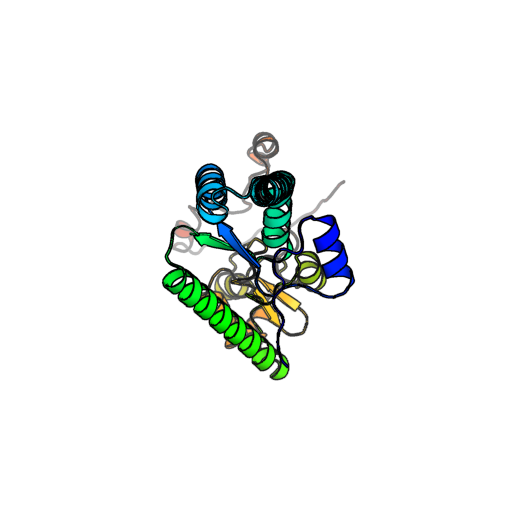PHE A 1 185 ? -2.886 -3.616 20.247 1.00 97.81 185 PHE A C 1
ATOM 1510 O O . PHE A 1 185 ? -3.549 -4.591 20.578 1.00 97.81 185 PHE A O 1
ATOM 1517 N N . GLU A 1 186 ? -1.621 -3.739 19.851 1.00 96.56 186 GLU A N 1
ATOM 1518 C CA . GLU A 1 186 ? -0.926 -5.028 19.763 1.00 96.56 186 GLU A CA 1
ATOM 1519 C C . GLU A 1 186 ? -0.693 -5.688 21.123 1.00 96.56 186 GLU A C 1
ATOM 1521 O O . GLU A 1 186 ? -0.711 -6.917 21.209 1.00 96.56 186 GLU A O 1
ATOM 1526 N N . LYS A 1 187 ? -0.489 -4.890 22.178 1.00 97.19 187 LYS A N 1
ATOM 1527 C CA . LYS A 1 187 ? -0.294 -5.395 23.543 1.00 97.19 187 LYS A CA 1
ATOM 1528 C C . LYS A 1 187 ? -1.588 -5.942 24.133 1.00 97.19 187 LYS A C 1
ATOM 1530 O O . LYS A 1 187 ? -1.578 -7.051 24.651 1.00 97.19 187 LYS A O 1
ATOM 1535 N N . ASN A 1 188 ? -2.678 -5.179 24.048 1.00 96.00 188 ASN A N 1
ATOM 1536 C CA . ASN A 1 188 ? -3.967 -5.530 24.649 1.00 96.00 188 ASN A CA 1
ATOM 1537 C C . ASN A 1 188 ? -5.120 -5.177 23.694 1.00 96.00 188 ASN A C 1
ATOM 1539 O O . ASN A 1 188 ? -5.819 -4.193 23.917 1.00 96.00 188 ASN A O 1
ATOM 1543 N N . PRO A 1 189 ? -5.358 -5.942 22.619 1.00 97.31 189 PRO A N 1
ATOM 1544 C CA . PRO A 1 189 ? -6.386 -5.587 21.637 1.00 97.31 189 PRO A CA 1
ATOM 1545 C C . PRO A 1 189 ? -7.805 -5.683 22.208 1.00 97.31 189 PRO A C 1
ATOM 1547 O O . PRO A 1 189 ? -8.663 -4.868 21.868 1.00 97.31 189 PRO A O 1
ATOM 1550 N N . ASP A 1 190 ? -8.050 -6.652 23.095 1.00 96.94 190 ASP A N 1
ATOM 1551 C CA . ASP A 1 190 ? -9.381 -6.967 23.619 1.00 96.94 190 ASP A CA 1
ATOM 1552 C C . ASP A 1 190 ? -10.036 -5.795 24.357 1.00 96.94 190 ASP A C 1
ATOM 1554 O O . ASP A 1 190 ? -11.230 -5.558 24.177 1.00 96.94 190 ASP A O 1
ATOM 1558 N N . ILE A 1 191 ? -9.270 -5.004 25.118 1.00 96.56 191 ILE A N 1
ATOM 1559 C CA . ILE A 1 191 ? -9.817 -3.833 25.828 1.00 96.56 191 ILE A CA 1
ATOM 1560 C C . ILE A 1 191 ? -10.350 -2.778 24.852 1.00 96.56 191 ILE A C 1
ATOM 1562 O O . ILE A 1 191 ? -11.389 -2.170 25.096 1.00 96.56 191 ILE A O 1
ATOM 1566 N N . TYR A 1 192 ? -9.686 -2.611 23.706 1.00 96.50 192 TYR A N 1
ATOM 1567 C CA . TYR A 1 192 ? -10.046 -1.600 22.720 1.00 96.50 192 TYR A CA 1
ATOM 1568 C C . TYR A 1 192 ? -11.204 -2.058 21.842 1.00 96.50 192 TYR A C 1
ATOM 1570 O O . TYR A 1 192 ? -12.058 -1.247 21.501 1.00 96.50 192 TYR A O 1
ATOM 1578 N N . ILE A 1 193 ? -11.270 -3.346 21.487 1.00 94.62 193 ILE A N 1
ATOM 1579 C CA . ILE A 1 193 ? -12.374 -3.858 20.662 1.00 94.62 193 ILE A CA 1
ATOM 1580 C C . ILE A 1 193 ? -13.674 -4.018 21.456 1.00 94.62 193 ILE A C 1
ATOM 1582 O O . ILE A 1 193 ? -14.757 -3.888 20.879 1.00 94.62 193 ILE A O 1
ATOM 1586 N N . ASN A 1 194 ? -13.578 -4.262 22.766 1.00 93.75 194 ASN A N 1
ATOM 1587 C CA . ASN A 1 194 ? -14.726 -4.427 23.658 1.00 93.75 194 ASN A CA 1
ATOM 1588 C C . ASN A 1 194 ? -15.223 -3.101 24.256 1.00 93.75 194 ASN A C 1
ATOM 1590 O O . ASN A 1 194 ? -16.271 -3.100 24.890 1.00 93.75 194 ASN A O 1
ATOM 1594 N N . GLY A 1 195 ? -14.518 -1.986 24.030 1.00 89.31 195 GLY A N 1
ATOM 1595 C CA . GLY A 1 195 ? -14.923 -0.657 24.501 1.00 89.31 195 GLY A CA 1
ATOM 1596 C C . GLY A 1 195 ? -16.207 -0.134 23.854 1.00 89.31 195 GLY A C 1
ATOM 1597 O O . GLY A 1 195 ? -16.829 -0.815 23.046 1.00 89.31 195 GLY A O 1
ATOM 1598 N N . ASP A 1 196 ? -16.609 1.096 24.154 1.00 89.62 196 ASP A N 1
ATOM 1599 C CA . ASP A 1 196 ? -17.846 1.646 23.583 1.00 89.62 196 ASP A CA 1
ATOM 1600 C C . ASP A 1 196 ? -17.788 1.726 22.045 1.00 89.62 196 ASP A C 1
ATOM 1602 O O . ASP A 1 196 ? -16.716 1.987 21.475 1.00 89.62 196 ASP A O 1
ATOM 1606 N N . PRO A 1 197 ? -18.914 1.498 21.342 1.00 92.56 197 PRO A N 1
ATOM 1607 C CA . PRO A 1 197 ? -18.997 1.786 19.918 1.00 92.56 197 PRO A CA 1
ATOM 1608 C C . PRO A 1 197 ? -18.858 3.289 19.660 1.00 92.56 197 PRO A C 1
ATOM 1610 O O . PRO A 1 197 ? -18.940 4.116 20.571 1.00 92.56 197 PRO A O 1
ATOM 1613 N N . LEU A 1 198 ? -18.635 3.638 18.396 1.00 91.88 198 LEU A N 1
ATOM 1614 C CA . LEU A 1 198 ? -18.765 5.022 17.972 1.00 91.88 198 LEU A CA 1
ATOM 1615 C C . LEU A 1 198 ? -20.237 5.479 18.046 1.00 91.88 198 LEU A C 1
ATOM 1617 O O . LEU A 1 198 ? -21.128 4.643 17.876 1.00 91.88 198 LEU A O 1
ATOM 1621 N N . PRO A 1 199 ? -20.509 6.781 18.257 1.00 89.44 199 PRO A N 1
ATOM 1622 C CA . PRO A 1 199 ? -21.863 7.326 18.173 1.00 89.44 199 PRO A CA 1
ATOM 1623 C C . PRO A 1 199 ? -22.474 7.100 16.783 1.00 89.44 199 PRO A C 1
ATOM 1625 O O . PRO A 1 199 ? -21.753 7.123 15.785 1.00 89.44 199 PRO A O 1
ATOM 1628 N N . GLU A 1 200 ? -23.798 6.932 16.708 1.00 85.12 200 GLU A N 1
ATOM 1629 C CA . GLU A 1 200 ? -24.509 6.733 15.432 1.00 85.12 200 GLU A CA 1
ATOM 1630 C C . GLU A 1 200 ? -24.332 7.928 14.484 1.00 85.12 200 GLU A C 1
ATOM 1632 O O . GLU A 1 200 ? -24.093 7.762 13.287 1.00 85.12 200 GLU A O 1
ATOM 1637 N N . SER A 1 201 ? -24.389 9.144 15.031 1.00 85.06 201 SER A N 1
ATOM 1638 C CA . SER A 1 201 ? -24.156 10.385 14.297 1.00 85.06 201 SER A CA 1
ATOM 1639 C C . SER A 1 201 ? -22.693 10.814 14.414 1.00 85.06 201 SER A C 1
ATOM 1641 O O . SER A 1 201 ? -22.283 11.419 15.409 1.00 85.06 201 SER A O 1
ATOM 1643 N N . LEU A 1 202 ? -21.898 10.519 13.386 1.00 84.81 202 LEU A N 1
ATOM 1644 C CA . LEU A 1 202 ? -20.508 10.968 13.311 1.00 84.81 202 LEU A CA 1
ATOM 1645 C C . LEU A 1 202 ? -20.394 12.365 12.691 1.00 84.81 202 LEU A C 1
ATOM 1647 O O . LEU A 1 202 ? -21.119 12.672 11.743 1.00 84.81 202 LEU A O 1
ATOM 1651 N N . PRO A 1 203 ? -19.445 13.203 13.154 1.00 82.25 203 PRO A N 1
ATOM 1652 C CA . PRO A 1 203 ? -19.176 14.490 12.531 1.00 82.25 203 PRO A CA 1
ATOM 1653 C C . PRO A 1 203 ? -18.809 14.320 11.055 1.00 82.25 203 PRO A C 1
ATOM 1655 O O . PRO A 1 203 ? -17.860 13.610 10.709 1.00 82.25 203 PRO A O 1
ATOM 1658 N N . GLN A 1 204 ? -19.537 15.011 10.180 1.00 72.25 204 GLN A N 1
ATOM 1659 C CA . GLN A 1 204 ? -19.287 14.996 8.746 1.00 72.25 204 GLN A CA 1
ATOM 1660 C C . GLN A 1 204 ? -18.485 16.232 8.336 1.00 72.25 204 GLN A C 1
ATOM 1662 O O . GLN A 1 204 ? -18.894 17.369 8.564 1.00 72.25 204 GLN A O 1
ATOM 1667 N N . ARG A 1 205 ? -17.343 16.024 7.668 1.00 70.31 205 ARG A N 1
ATOM 1668 C CA . ARG A 1 205 ? -16.634 17.132 7.017 1.00 70.31 205 ARG A CA 1
ATOM 1669 C C . ARG A 1 205 ? -17.447 17.593 5.808 1.00 70.31 205 ARG A C 1
ATOM 1671 O O . ARG A 1 205 ? -17.589 16.852 4.837 1.00 70.31 205 ARG A O 1
ATOM 1678 N N . LEU A 1 206 ? -17.923 18.832 5.852 1.00 73.75 206 LEU A N 1
ATOM 1679 C CA . LEU A 1 206 ? -18.609 19.460 4.729 1.00 73.75 206 LEU A CA 1
ATOM 1680 C C . LEU A 1 206 ? -17.608 19.929 3.669 1.00 73.75 206 LEU A C 1
ATOM 1682 O O . LEU A 1 206 ? -16.487 20.337 3.977 1.00 73.75 206 LEU A O 1
ATOM 1686 N N . SER A 1 207 ? -18.018 19.864 2.401 1.00 75.00 207 SER A N 1
ATOM 1687 C CA . SER A 1 207 ? -17.253 20.488 1.316 1.00 75.00 207 SER A CA 1
ATOM 1688 C C . SER A 1 207 ? -17.349 22.017 1.408 1.00 75.00 207 SER A C 1
ATOM 1690 O O . SER A 1 207 ? -18.357 22.498 1.923 1.00 75.00 207 SER A O 1
ATOM 1692 N N . PRO A 1 208 ? -16.405 22.783 0.830 1.00 74.25 208 PRO A N 1
ATOM 1693 C CA . PRO A 1 208 ? -16.479 24.247 0.818 1.00 74.25 208 PRO A CA 1
ATOM 1694 C C . PRO A 1 208 ? -17.797 24.803 0.251 1.00 74.25 208 PRO A C 1
ATOM 1696 O O . PRO A 1 208 ? -18.323 25.797 0.737 1.00 74.25 208 PRO A O 1
ATOM 1699 N N . ALA A 1 209 ? -18.370 24.139 -0.758 1.00 74.81 209 ALA A N 1
ATOM 1700 C CA . ALA A 1 209 ? -19.644 24.550 -1.346 1.00 74.81 209 ALA A CA 1
ATOM 1701 C C . ALA A 1 209 ? -20.819 24.376 -0.369 1.00 74.81 209 ALA A C 1
ATOM 1703 O O . ALA A 1 209 ? -21.710 25.216 -0.319 1.00 74.81 209 ALA A O 1
ATOM 1704 N N . TYR A 1 210 ? -20.793 23.305 0.429 1.00 68.88 210 TYR A N 1
ATOM 1705 C CA . TYR A 1 210 ? -21.838 22.999 1.408 1.00 68.88 210 TYR A CA 1
ATOM 1706 C C . TYR A 1 210 ? -21.631 23.735 2.731 1.00 68.88 210 TYR A C 1
ATOM 1708 O O . TYR A 1 210 ? -22.611 24.142 3.340 1.00 68.88 210 TYR A O 1
ATOM 1716 N N . SER A 1 211 ? -20.387 23.966 3.163 1.00 69.44 211 SER A N 1
ATOM 1717 C CA . SER A 1 211 ? -20.102 24.718 4.391 1.00 69.44 211 SER A CA 1
ATOM 1718 C C . SER A 1 211 ? -20.655 26.139 4.324 1.00 69.44 211 SER A C 1
ATOM 1720 O O . SER A 1 211 ? -21.146 26.643 5.323 1.00 69.44 211 SER A O 1
ATOM 1722 N N . ASN A 1 212 ? -20.645 26.754 3.138 1.00 69.06 212 ASN A N 1
ATOM 1723 C CA . ASN A 1 212 ? -21.185 28.099 2.921 1.00 69.06 212 ASN A CA 1
ATOM 1724 C C . ASN A 1 212 ? -22.723 28.156 2.979 1.00 69.06 212 ASN A C 1
ATOM 1726 O O . ASN A 1 212 ? -23.288 29.239 3.107 1.00 69.06 212 ASN A O 1
ATOM 1730 N N . LEU A 1 213 ? -23.401 27.009 2.861 1.00 68.31 213 LEU A N 1
ATOM 1731 C CA . LEU A 1 213 ? -24.860 26.897 2.968 1.00 68.31 213 LEU A CA 1
ATOM 1732 C C . LEU A 1 213 ? -25.319 26.684 4.414 1.00 68.31 213 LEU A C 1
ATOM 1734 O O . LEU A 1 213 ? -26.488 26.911 4.725 1.00 68.31 213 LEU A O 1
ATOM 1738 N N . VAL A 1 214 ? -24.412 26.267 5.300 1.00 66.69 214 VAL A N 1
ATOM 1739 C CA . VAL A 1 214 ? -24.706 26.097 6.721 1.00 66.69 214 VAL A CA 1
ATOM 1740 C C . VAL A 1 214 ? -24.696 27.470 7.386 1.00 66.69 214 VAL A C 1
ATOM 1742 O O . VAL A 1 214 ? -23.647 28.055 7.645 1.00 66.69 214 VAL A O 1
ATOM 1745 N N . LYS A 1 215 ? -25.889 28.013 7.636 1.00 58.53 215 LYS A N 1
ATOM 1746 C CA . LYS A 1 215 ? -26.068 29.240 8.425 1.00 58.53 215 LYS A CA 1
ATOM 1747 C C . LYS A 1 215 ? -25.788 28.949 9.903 1.00 58.53 215 LYS A C 1
ATOM 1749 O O . LYS A 1 215 ? -26.025 27.833 10.355 1.00 58.53 215 LYS A O 1
ATOM 1754 N N . GLY A 1 216 ? -25.322 29.949 10.659 1.00 55.22 216 GLY A N 1
ATOM 1755 C CA . GLY A 1 216 ? -24.878 29.801 12.057 1.00 55.22 216 GLY A CA 1
ATOM 1756 C C . GLY A 1 216 ? -25.881 29.125 13.007 1.00 55.22 216 GLY A C 1
ATOM 1757 O O . GLY A 1 216 ? -25.461 28.477 13.957 1.00 55.22 216 GLY A O 1
ATOM 1758 N N . GLU A 1 217 ? -27.180 29.178 12.703 1.00 51.78 217 GLU A N 1
ATOM 1759 C CA . GLU A 1 217 ? -28.251 28.489 13.443 1.00 51.78 217 GLU A CA 1
ATOM 1760 C C . GLU A 1 217 ? -28.143 26.948 13.391 1.00 51.78 217 GLU A C 1
ATOM 1762 O O . GLU A 1 217 ? -28.572 26.267 14.317 1.00 51.78 217 GLU A O 1
ATOM 1767 N N . HIS A 1 218 ? -27.510 26.388 12.353 1.00 48.62 218 HIS A N 1
ATOM 1768 C CA . HIS A 1 218 ? -27.240 24.948 12.208 1.00 48.62 218 HIS A CA 1
ATOM 1769 C C . HIS A 1 218 ? -25.903 24.509 12.833 1.00 48.62 218 HIS A C 1
ATOM 1771 O O . HIS A 1 218 ? -25.625 23.314 12.915 1.00 48.62 218 HIS A O 1
ATOM 1777 N N . CYS A 1 219 ? -25.068 25.463 13.260 1.00 51.72 219 CYS A N 1
ATOM 1778 C CA . CYS A 1 219 ? -23.771 25.235 13.907 1.00 51.72 219 CYS A CA 1
ATOM 1779 C C . CYS A 1 219 ? -23.844 25.444 15.427 1.00 51.72 219 CYS A C 1
ATOM 1781 O O . CYS A 1 219 ? -22.826 25.720 16.062 1.00 51.72 219 CYS A O 1
ATOM 1783 N N . ALA A 1 220 ? -25.037 25.354 16.015 1.00 45.91 220 ALA A N 1
ATOM 1784 C CA . ALA A 1 220 ? -25.194 25.456 17.454 1.00 45.91 220 ALA A CA 1
ATOM 1785 C C . ALA A 1 220 ? -24.639 24.186 18.114 1.00 45.91 220 ALA A C 1
ATOM 1787 O O . ALA A 1 220 ? -25.245 23.114 18.059 1.00 45.91 220 ALA A O 1
ATOM 1788 N N . LEU A 1 221 ? -23.479 24.312 18.758 1.00 47.56 221 LEU A N 1
ATOM 1789 C CA . LEU A 1 221 ? -23.115 23.414 19.845 1.00 47.56 221 LEU A CA 1
ATOM 1790 C C . LEU A 1 221 ? -24.220 23.534 20.893 1.00 47.56 221 LEU A C 1
ATOM 1792 O O . LEU A 1 221 ? -24.353 24.566 21.548 1.00 47.56 221 LEU A O 1
ATOM 1796 N N . TRP A 1 222 ? -25.046 22.501 21.023 1.00 40.25 222 TRP A N 1
ATOM 1797 C CA . TRP A 1 222 ? -25.966 22.400 22.146 1.00 40.25 222 TRP A CA 1
ATOM 1798 C C . TRP A 1 222 ? -25.129 22.281 23.421 1.00 40.25 222 TRP A C 1
ATOM 1800 O O . TRP A 1 222 ? -24.593 21.216 23.716 1.00 40.25 222 TRP A O 1
ATOM 1810 N N . GLY A 1 223 ? -24.973 23.388 24.145 1.00 43.75 223 GLY A N 1
ATOM 1811 C CA . GLY A 1 223 ? -24.359 23.400 25.468 1.00 43.75 223 GLY A CA 1
ATOM 1812 C C . GLY A 1 223 ? -23.197 24.370 25.623 1.00 43.75 223 GLY A C 1
ATOM 1813 O O . GLY A 1 223 ? -23.315 25.243 26.465 1.00 43.75 223 GLY A O 1
ATOM 1814 N N . TYR A 1 224 ? -22.093 24.249 24.874 1.00 44.50 224 TYR A N 1
ATOM 1815 C CA . TYR A 1 224 ? -20.871 25.039 25.128 1.00 44.50 224 TYR A CA 1
ATOM 1816 C C . TYR A 1 224 ? -19.943 25.135 23.904 1.00 44.50 224 TYR A C 1
ATOM 1818 O O . TYR A 1 224 ? -19.799 24.171 23.152 1.00 44.50 224 TYR A O 1
ATOM 1826 N N . ASP A 1 225 ? -19.262 26.276 23.750 1.00 46.12 225 ASP A N 1
ATOM 1827 C CA . ASP A 1 225 ? -18.098 26.449 22.866 1.00 46.12 225 ASP A CA 1
ATOM 1828 C C . ASP A 1 225 ? -16.917 25.591 23.393 1.00 46.12 225 ASP A C 1
ATOM 1830 O O . ASP A 1 225 ? -16.619 25.654 24.592 1.00 46.12 225 ASP A O 1
ATOM 1834 N N . PRO A 1 226 ? -16.215 24.787 22.562 1.00 43.75 226 PRO A N 1
ATOM 1835 C CA . PRO A 1 226 ? -15.069 23.977 22.993 1.00 43.75 226 PRO A CA 1
ATOM 1836 C C . PRO A 1 226 ? -13.920 24.792 23.605 1.00 43.75 226 PRO A C 1
ATOM 1838 O O . PRO A 1 226 ? -13.088 24.227 24.316 1.00 43.75 226 PRO A O 1
ATOM 1841 N N . VAL A 1 227 ? -13.861 26.103 23.361 1.00 46.66 227 VAL A N 1
ATOM 1842 C CA . VAL A 1 227 ? -12.882 27.005 23.984 1.00 46.66 227 VAL A CA 1
ATOM 1843 C C . VAL A 1 227 ? -13.342 27.476 25.372 1.00 46.66 227 VAL A C 1
ATOM 1845 O O . VAL A 1 227 ? -12.507 27.825 26.207 1.00 46.66 227 VAL A O 1
ATOM 1848 N N . GLU A 1 228 ? -14.644 27.451 25.665 1.00 42.41 228 GLU A N 1
ATOM 1849 C CA . GLU A 1 228 ? -15.193 27.897 26.952 1.00 42.41 228 GLU A CA 1
ATOM 1850 C C . GLU A 1 228 ? -15.392 26.774 27.974 1.00 42.41 228 GLU A C 1
ATOM 1852 O O . GLU A 1 228 ? -15.336 27.044 29.172 1.00 42.41 228 GLU A O 1
ATOM 1857 N N . ALA A 1 229 ? -15.538 25.514 27.552 1.00 40.06 229 ALA A N 1
ATOM 1858 C CA . ALA A 1 229 ? -15.707 24.383 28.476 1.00 40.06 229 ALA A CA 1
ATOM 1859 C C . ALA A 1 229 ? -14.550 24.244 29.493 1.00 40.06 229 ALA A C 1
ATOM 1861 O O . ALA A 1 229 ? -14.773 23.894 30.650 1.00 40.06 229 ALA A O 1
ATOM 1862 N N . THR A 1 230 ? -13.323 24.620 29.113 1.00 43.31 230 THR A N 1
ATOM 1863 C CA . THR A 1 230 ? -12.162 24.633 30.026 1.00 43.31 230 THR A CA 1
ATOM 1864 C C . THR A 1 230 ? -12.224 25.725 31.098 1.00 43.31 230 THR A C 1
ATOM 1866 O O . THR A 1 230 ? -11.487 25.648 32.080 1.00 43.31 230 THR A O 1
ATOM 1869 N N . LYS A 1 231 ? -13.099 26.730 30.960 1.00 37.44 231 LYS A N 1
ATOM 1870 C CA . LYS A 1 231 ? -13.293 27.775 31.979 1.00 37.44 231 LYS A CA 1
ATOM 1871 C C . LYS A 1 231 ? -14.322 27.388 33.044 1.00 37.44 231 LYS A C 1
ATOM 1873 O O . LYS A 1 231 ? -14.233 27.890 34.160 1.00 37.44 231 LYS A O 1
ATOM 1878 N N . PHE A 1 232 ? -15.268 26.499 32.731 1.00 39.41 232 PHE A N 1
ATOM 1879 C CA . PHE A 1 232 ? -16.416 26.214 33.603 1.00 39.41 232 PHE A CA 1
ATOM 1880 C C . PHE A 1 232 ? -16.273 24.964 34.485 1.00 39.41 232 PHE A C 1
ATOM 1882 O O . PHE A 1 232 ? -16.975 24.867 35.488 1.00 39.41 232 PHE A O 1
ATOM 1889 N N . GLU A 1 233 ? -15.306 24.070 34.233 1.00 39.03 233 GLU A N 1
ATOM 1890 C CA . GLU A 1 233 ? -14.977 22.981 35.181 1.00 39.03 233 GLU A CA 1
ATOM 1891 C C . GLU A 1 233 ? -14.518 23.497 36.562 1.00 39.03 233 GLU A C 1
ATOM 1893 O O . GLU A 1 233 ? -14.540 22.757 37.543 1.00 39.03 233 GLU A O 1
ATOM 1898 N N . GLN A 1 234 ? -14.152 24.779 36.676 1.00 44.03 234 GLN A N 1
ATOM 1899 C CA . GLN A 1 234 ? -13.753 25.402 37.942 1.00 44.03 234 GLN A CA 1
ATOM 1900 C C . GLN A 1 234 ? -14.927 25.916 38.796 1.00 44.03 234 GLN A C 1
ATOM 1902 O O . GLN A 1 234 ? -14.697 26.363 39.920 1.00 44.03 234 GLN A O 1
ATOM 1907 N N . GLN A 1 235 ? -16.173 25.877 38.312 1.00 37.88 235 GLN A N 1
ATOM 1908 C CA . GLN A 1 235 ? -17.328 26.436 39.027 1.00 37.88 235 GLN A CA 1
ATOM 1909 C C . GLN A 1 235 ? -18.529 25.485 38.940 1.00 37.88 235 GLN A C 1
ATOM 1911 O O . GLN A 1 235 ? -19.393 25.613 38.080 1.00 37.88 235 GLN A O 1
ATOM 1916 N N . GLY A 1 236 ? -18.559 24.493 39.833 1.00 43.69 236 GLY A N 1
ATOM 1917 C CA . GLY A 1 236 ? -19.563 23.427 39.856 1.00 43.69 236 GLY A CA 1
ATOM 1918 C C . GLY A 1 236 ? -20.999 23.900 40.102 1.00 43.69 236 GLY A C 1
ATOM 1919 O O . GLY A 1 236 ? -21.430 23.986 41.248 1.00 43.69 236 GLY A O 1
ATOM 1920 N N . LEU A 1 237 ? -21.758 24.128 39.031 1.00 42.41 237 LEU A N 1
ATOM 1921 C CA . LEU A 1 237 ? -23.207 24.347 39.066 1.00 42.41 237 LEU A CA 1
ATOM 1922 C C . LEU A 1 237 ? -23.841 23.922 37.741 1.00 42.41 237 LEU A C 1
ATOM 1924 O O . LEU A 1 237 ? -23.811 24.707 36.800 1.00 42.41 237 LEU A O 1
ATOM 1928 N N . ILE A 1 238 ? -24.473 22.745 37.677 1.00 31.62 238 ILE A N 1
ATOM 1929 C CA . ILE A 1 238 ? -25.579 22.508 36.733 1.00 31.62 238 ILE A CA 1
ATOM 1930 C C . ILE A 1 238 ? -26.584 21.533 37.365 1.00 31.62 238 ILE A C 1
ATOM 1932 O O . ILE A 1 238 ? -26.224 20.400 37.676 1.00 31.62 238 ILE A O 1
ATOM 1936 N N . ASP A 1 239 ? -27.841 21.969 37.485 1.00 29.03 239 ASP A N 1
ATOM 1937 C CA . ASP A 1 239 ? -29.014 21.086 37.502 1.00 29.03 239 ASP A CA 1
ATOM 1938 C C . ASP A 1 239 ? -29.680 21.115 36.109 1.00 29.03 239 ASP A C 1
ATOM 1940 O O . ASP A 1 239 ? -29.647 22.153 35.437 1.00 29.03 239 ASP A O 1
ATOM 1944 N N . PRO A 1 240 ? -30.269 20.002 35.633 1.00 41.62 240 PRO A N 1
ATOM 1945 C CA . PRO A 1 240 ? -30.661 19.842 34.235 1.00 41.62 240 PRO A CA 1
ATOM 1946 C C . PRO A 1 240 ? -32.107 20.298 33.971 1.00 41.62 240 PRO A C 1
ATOM 1948 O O . PRO A 1 240 ? -32.964 20.151 34.845 1.00 41.62 240 PRO A O 1
ATOM 1951 N N . PRO A 1 241 ? -32.452 20.685 32.727 1.00 30.58 241 PRO A N 1
ATOM 1952 C CA . PRO A 1 241 ? -33.832 20.571 32.272 1.00 30.58 241 PRO A CA 1
ATOM 1953 C C . PRO A 1 241 ? -33.981 19.660 31.041 1.00 30.58 241 PRO A C 1
ATOM 1955 O O . PRO A 1 241 ? -33.584 19.971 29.924 1.00 30.58 241 PRO A O 1
ATOM 1958 N N . LEU A 1 242 ? -34.550 18.485 31.310 1.00 26.48 242 LEU A N 1
ATOM 1959 C CA . LEU A 1 242 ? -35.811 17.946 30.776 1.00 26.48 242 LEU A CA 1
ATOM 1960 C C . LEU A 1 242 ? -36.372 18.441 29.407 1.00 26.48 242 LEU A C 1
ATOM 1962 O O . LEU A 1 242 ? -36.981 19.499 29.318 1.00 26.48 242 LEU A O 1
ATOM 1966 N N . VAL A 1 243 ? -36.315 17.510 28.435 1.00 28.80 243 VAL A N 1
ATOM 1967 C CA . VAL A 1 243 ? -37.340 16.996 27.474 1.00 28.80 243 VAL A CA 1
ATOM 1968 C C . VAL A 1 243 ? -38.029 17.911 26.424 1.00 28.80 243 VAL A C 1
ATOM 1970 O O . VAL A 1 243 ? -38.773 18.812 26.785 1.00 28.80 243 VAL A O 1
ATOM 1973 N N . ARG A 1 244 ? -37.966 17.544 25.122 1.00 24.48 244 ARG A N 1
ATOM 1974 C CA . ARG A 1 244 ? -39.015 16.852 24.296 1.00 24.48 244 ARG A CA 1
ATOM 1975 C C . ARG A 1 244 ? -38.878 17.092 22.780 1.00 24.48 244 ARG A C 1
ATOM 1977 O O . ARG A 1 244 ? -38.819 18.225 22.331 1.00 24.48 244 ARG A O 1
ATOM 1984 N N . ASP A 1 245 ? -38.895 15.968 22.055 1.00 30.83 245 ASP A N 1
ATOM 1985 C CA . ASP A 1 245 ? -39.476 15.657 20.736 1.00 30.83 245 ASP A CA 1
ATOM 1986 C C . ASP A 1 245 ? -39.649 16.759 19.671 1.00 30.83 245 ASP A C 1
ATOM 1988 O O . ASP A 1 245 ? -40.392 17.718 19.845 1.00 30.83 245 ASP A O 1
ATOM 1992 N N . THR A 1 246 ? -39.166 16.505 18.451 1.00 28.91 246 THR A N 1
ATOM 1993 C CA . THR A 1 246 ? -39.977 15.888 17.374 1.00 28.91 246 THR A CA 1
ATOM 1994 C C . THR A 1 246 ? -39.184 15.869 16.063 1.00 28.91 246 THR A C 1
ATOM 1996 O O . THR A 1 246 ? -38.808 16.906 15.524 1.00 28.91 246 THR A O 1
ATOM 1999 N N . TYR A 1 247 ? -38.946 14.671 15.528 1.00 28.55 247 TYR A N 1
ATOM 2000 C CA . TYR A 1 247 ? -38.535 14.490 14.138 1.00 28.55 247 TYR A CA 1
ATOM 2001 C C . TYR A 1 247 ? -39.767 14.600 13.240 1.00 28.55 247 TYR A C 1
ATOM 2003 O O . TYR A 1 247 ? -40.773 13.938 13.491 1.00 28.55 247 TYR A O 1
ATOM 2011 N N . ASN A 1 248 ? -39.664 15.392 12.178 1.00 27.42 248 ASN A N 1
ATOM 2012 C CA . ASN A 1 248 ? -40.505 15.263 10.999 1.00 27.42 248 ASN A CA 1
ATOM 2013 C C . ASN A 1 248 ? -39.630 15.449 9.752 1.00 27.42 248 ASN A C 1
ATOM 2015 O O . ASN A 1 248 ? -38.972 16.482 9.615 1.00 27.42 248 ASN A O 1
ATOM 2019 N N . ILE A 1 249 ? -39.770 14.462 8.856 1.00 32.56 249 ILE A N 1
ATOM 2020 C CA . ILE A 1 249 ? -39.241 14.290 7.487 1.00 32.56 249 ILE A CA 1
ATOM 2021 C C . ILE A 1 249 ? -37.809 13.750 7.377 1.00 32.56 249 ILE A C 1
ATOM 2023 O O . ILE A 1 249 ? -36.847 14.472 7.710 1.00 32.56 249 ILE A O 1
#

Secondary structure (DSSP, 8-state):
------SS---SHHHHHHHHHTT---S-EEEEE--HHHHHHHHHHHHTT-HHHHHHHHHHHHHHHHHHHHHHHHHHHHHS-EEEEETTS-HHHHHHHHHHHHHHHHHHHHHHHHHHHTTS-EE-TTS---HHHHHHTB-TTTTTB-HHHHHHH----B--S-GGGEEEETTEEEE-SSHHHHHHHHH-HHHHHSSPPPPSSPPPPPPHHHHTT--GGGG--SS--TTTHHHHTTS--------------